Protein AF-A0A838EUY1-F1 (afdb_monomer)

Structure (mmCIF, N/CA/C/O backbone):
data_AF-A0A838EUY1-F1
#
_entry.id   AF-A0A838EUY1-F1
#
loop_
_atom_site.group_PDB
_atom_site.id
_atom_site.type_symbol
_atom_site.label_atom_id
_atom_site.label_alt_id
_atom_site.label_comp_id
_atom_site.label_asym_id
_atom_site.label_entity_id
_atom_site.label_seq_id
_atom_site.pdbx_PDB_ins_code
_atom_site.Cartn_x
_atom_site.Cartn_y
_atom_site.Cartn_z
_atom_site.occupancy
_atom_site.B_iso_or_equiv
_atom_site.auth_seq_id
_atom_site.auth_comp_id
_atom_site.auth_asym_id
_atom_site.auth_atom_id
_atom_site.pdbx_PDB_model_num
ATOM 1 N N . ALA A 1 1 ? 10.162 6.563 -7.436 1.00 61.12 1 ALA A N 1
ATOM 2 C CA . ALA A 1 1 ? 10.714 6.636 -8.812 1.00 61.12 1 ALA A CA 1
ATOM 3 C C . ALA A 1 1 ? 12.236 6.754 -8.846 1.00 61.12 1 ALA A C 1
ATOM 5 O O . ALA A 1 1 ? 12.869 6.059 -9.630 1.00 61.12 1 ALA A O 1
ATOM 6 N N . LEU A 1 2 ? 12.819 7.616 -8.009 1.00 78.44 2 LEU A N 1
ATOM 7 C CA . LEU A 1 2 ? 14.247 7.955 -8.031 1.00 78.44 2 LEU A CA 1
ATOM 8 C C . LEU A 1 2 ? 15.157 6.946 -7.320 1.00 78.44 2 LEU A C 1
ATOM 10 O O . LEU A 1 2 ? 16.365 7.125 -7.287 1.00 78.44 2 LEU A O 1
ATOM 14 N N . GLY A 1 3 ? 14.591 5.868 -6.782 1.00 74.75 3 GLY A N 1
ATOM 15 C CA . GLY A 1 3 ? 15.332 4.948 -5.928 1.00 74.75 3 GLY A CA 1
ATOM 16 C C . GLY A 1 3 ? 15.524 5.546 -4.543 1.00 74.75 3 GLY A C 1
ATOM 17 O O . GLY A 1 3 ? 14.824 6.482 -4.158 1.00 74.75 3 GLY A O 1
ATOM 18 N N . TRP A 1 4 ? 16.436 4.952 -3.801 1.00 78.62 4 TRP A N 1
ATOM 19 C CA . TRP A 1 4 ? 16.881 5.404 -2.497 1.00 78.62 4 TRP A CA 1
ATOM 20 C C . TRP A 1 4 ? 18.315 4.921 -2.336 1.00 78.62 4 TRP A C 1
ATOM 22 O O . TRP A 1 4 ? 18.684 3.872 -2.875 1.00 78.62 4 TRP A O 1
ATOM 32 N N . ASP A 1 5 ? 19.118 5.707 -1.632 1.00 70.19 5 ASP A N 1
ATOM 33 C CA . ASP A 1 5 ? 20.463 5.302 -1.272 1.00 70.19 5 ASP A CA 1
ATOM 34 C C . ASP A 1 5 ? 20.327 4.350 -0.096 1.00 70.19 5 ASP A C 1
ATOM 36 O O . ASP A 1 5 ? 19.801 4.696 0.965 1.00 70.19 5 ASP A O 1
ATOM 40 N N . ASP A 1 6 ? 20.741 3.117 -0.318 1.00 67.00 6 ASP A N 1
ATOM 41 C CA . ASP A 1 6 ? 20.937 2.195 0.768 1.00 67.00 6 ASP A CA 1
ATOM 42 C C . ASP A 1 6 ? 22.328 1.598 0.664 1.00 67.00 6 ASP A C 1
ATOM 44 O O . ASP A 1 6 ? 22.932 1.484 -0.403 1.00 67.00 6 ASP A O 1
ATOM 48 N N . GLN A 1 7 ? 22.823 1.129 1.800 1.00 59.16 7 GLN A N 1
ATOM 49 C CA . GLN A 1 7 ? 24.142 0.515 1.919 1.00 59.16 7 GLN A CA 1
ATOM 50 C C . GLN A 1 7 ? 24.311 -0.769 1.069 1.00 59.16 7 GLN A C 1
ATOM 52 O O . GLN A 1 7 ? 25.334 -1.442 1.176 1.00 59.16 7 GLN A O 1
ATOM 57 N N . LYS A 1 8 ? 23.335 -1.137 0.222 1.00 66.38 8 LYS A N 1
ATOM 58 C CA . LYS A 1 8 ? 23.320 -2.331 -0.631 1.00 66.38 8 LYS A CA 1
ATOM 59 C C . LYS A 1 8 ? 23.328 -2.015 -2.125 1.00 66.38 8 LYS A C 1
ATOM 61 O O . LYS A 1 8 ? 22.803 -2.782 -2.932 1.00 66.38 8 LYS A O 1
ATOM 66 N N . SER A 1 9 ? 24.061 -0.974 -2.512 1.00 72.31 9 SER A N 1
ATOM 67 C CA . SER A 1 9 ? 24.379 -0.643 -3.911 1.00 72.31 9 SER A CA 1
ATOM 68 C C . SER A 1 9 ? 23.238 -0.023 -4.721 1.00 72.31 9 SER A C 1
ATOM 70 O O . SER A 1 9 ? 23.381 0.088 -5.943 1.00 72.31 9 SER A O 1
ATOM 72 N N . ARG A 1 10 ? 22.121 0.382 -4.096 1.00 80.75 10 ARG A N 1
ATOM 73 C CA . ARG A 1 10 ? 21.116 1.197 -4.790 1.00 80.75 10 ARG A CA 1
ATOM 74 C C . ARG A 1 10 ? 21.581 2.634 -4.892 1.00 80.75 10 ARG A C 1
ATOM 76 O O . ARG A 1 10 ? 22.212 3.173 -3.993 1.00 80.75 10 ARG A O 1
ATOM 83 N N . LYS A 1 11 ? 21.288 3.230 -6.042 1.00 88.44 11 LYS A N 1
ATOM 84 C CA . LYS A 1 11 ? 21.598 4.621 -6.327 1.00 88.44 11 LYS A CA 1
ATOM 85 C C . LYS A 1 11 ? 20.317 5.442 -6.207 1.00 88.44 11 LYS A C 1
ATOM 87 O O . LYS A 1 11 ? 19.294 5.076 -6.787 1.00 88.44 11 LYS A O 1
ATOM 92 N N . THR A 1 12 ? 20.407 6.591 -5.544 1.00 88.62 12 THR A N 1
ATOM 93 C CA . THR A 1 12 ? 19.442 7.676 -5.750 1.00 88.62 12 THR A CA 1
ATOM 94 C C . THR A 1 12 ? 19.752 8.360 -7.078 1.00 88.62 12 THR A C 1
ATOM 96 O O . THR A 1 12 ? 20.862 8.846 -7.296 1.00 88.62 12 THR A O 1
ATOM 99 N N . TYR A 1 13 ? 18.783 8.360 -7.983 1.00 90.50 13 TYR A N 1
ATOM 100 C CA . TYR A 1 13 ? 18.855 9.021 -9.281 1.00 90.50 13 TYR A CA 1
ATOM 101 C C . TYR A 1 13 ? 18.357 10.459 -9.177 1.00 90.50 13 TYR A C 1
ATOM 103 O O . TYR A 1 13 ? 17.444 10.745 -8.402 1.00 90.50 13 TYR A O 1
ATOM 111 N N . SER A 1 14 ? 18.905 11.355 -9.998 1.00 90.81 14 SER A N 1
ATOM 112 C CA . SER A 1 14 ? 18.264 12.654 -10.227 1.00 90.81 14 SER A CA 1
ATOM 113 C C . SER A 1 14 ? 17.051 12.512 -11.159 1.00 90.81 14 SER A C 1
ATOM 115 O O . SER A 1 14 ? 16.895 11.502 -11.858 1.00 90.81 14 SER A O 1
ATOM 117 N N . ALA A 1 15 ? 16.186 13.529 -11.196 1.00 88.81 15 ALA A N 1
ATOM 118 C CA . ALA A 1 15 ? 15.066 13.566 -12.137 1.00 88.81 15 ALA A CA 1
ATOM 119 C C . ALA A 1 15 ? 15.553 13.530 -13.598 1.00 88.81 15 ALA A C 1
ATOM 121 O O . ALA A 1 15 ? 14.967 12.838 -14.430 1.00 88.81 15 ALA A O 1
ATOM 122 N N . GLU A 1 16 ? 16.665 14.203 -13.899 1.00 91.56 16 GLU A N 1
ATOM 123 C CA . GLU A 1 16 ? 17.298 14.225 -15.220 1.00 91.56 16 GLU A CA 1
ATOM 124 C C . GLU A 1 16 ? 17.856 12.851 -15.602 1.00 91.56 16 GLU A C 1
ATOM 126 O O . GLU A 1 16 ? 17.658 12.399 -16.729 1.00 91.56 16 GLU A O 1
ATOM 131 N N . GLU A 1 17 ? 18.516 12.156 -14.671 1.00 94.19 17 GLU A N 1
ATOM 132 C CA . GLU A 1 17 ? 19.030 10.805 -14.912 1.00 94.19 17 GLU A CA 1
ATOM 133 C C . GLU A 1 17 ? 17.894 9.808 -15.168 1.00 94.19 17 GLU A C 1
ATOM 135 O O . GLU A 1 17 ? 17.976 8.978 -16.077 1.00 94.19 17 GLU A O 1
ATOM 140 N N . ALA A 1 18 ? 16.808 9.907 -14.400 1.00 93.50 18 ALA A N 1
ATOM 141 C CA . ALA A 1 18 ? 15.623 9.083 -14.598 1.00 93.50 18 ALA A CA 1
ATOM 142 C C . ALA A 1 18 ? 14.920 9.391 -15.935 1.00 93.50 18 ALA A C 1
ATOM 144 O O . ALA A 1 18 ? 14.492 8.465 -16.628 1.00 93.50 18 ALA A O 1
ATOM 145 N N . ALA A 1 19 ? 14.862 10.661 -16.348 1.00 92.31 19 ALA A N 1
ATOM 146 C CA . ALA A 1 19 ? 14.340 11.058 -17.656 1.00 92.31 19 ALA A CA 1
ATOM 147 C C . ALA A 1 19 ? 15.237 10.572 -18.811 1.00 92.31 19 ALA A C 1
ATOM 149 O O . ALA A 1 19 ? 14.741 10.119 -19.844 1.00 92.31 19 ALA A O 1
ATOM 150 N N . GLN A 1 20 ? 16.564 10.611 -18.645 1.00 95.06 20 GLN A N 1
ATOM 151 C CA . GLN A 1 20 ? 17.507 10.058 -19.620 1.00 95.06 20 GLN A CA 1
ATOM 152 C C . GLN A 1 20 ? 17.320 8.544 -19.778 1.00 95.06 20 GLN A C 1
ATOM 154 O O . GLN A 1 20 ? 17.308 8.037 -20.903 1.00 95.06 20 GLN A O 1
ATOM 159 N N . PHE A 1 21 ? 17.142 7.830 -18.665 1.00 96.31 21 PHE A N 1
ATOM 160 C CA . PHE A 1 21 ? 16.812 6.410 -18.670 1.00 96.31 21 PHE A CA 1
ATOM 161 C C . PHE A 1 21 ? 15.506 6.140 -19.435 1.00 96.31 21 PHE A C 1
ATOM 163 O O . PHE A 1 21 ? 15.511 5.327 -20.361 1.00 96.31 21 PHE A O 1
ATOM 170 N N . ASP A 1 22 ? 14.423 6.858 -19.114 1.00 95.31 22 ASP A N 1
ATOM 171 C CA . ASP A 1 22 ? 13.108 6.707 -19.760 1.00 95.31 22 ASP A CA 1
ATOM 172 C C . ASP A 1 22 ? 13.173 6.951 -21.275 1.00 95.31 22 ASP A C 1
ATOM 174 O O . ASP A 1 22 ? 12.649 6.167 -22.071 1.00 95.31 22 ASP A O 1
ATOM 178 N N . ASN A 1 23 ? 13.901 7.987 -21.701 1.00 94.44 23 ASN A N 1
ATOM 179 C CA . ASN A 1 23 ? 14.104 8.291 -23.117 1.00 94.44 23 ASN A CA 1
ATOM 180 C C . ASN A 1 23 ? 14.791 7.150 -23.878 1.00 94.44 23 ASN A C 1
ATOM 182 O O . ASN A 1 23 ? 14.525 6.957 -25.065 1.00 94.44 23 ASN A O 1
ATOM 186 N N . CYS A 1 24 ? 15.635 6.367 -23.209 1.00 96.50 24 CYS A N 1
ATOM 187 C CA . CYS A 1 24 ? 16.348 5.253 -23.819 1.00 96.50 24 CYS A CA 1
ATOM 188 C C . CYS A 1 24 ? 15.608 3.908 -23.764 1.00 96.50 24 CYS A C 1
ATOM 190 O O . CYS A 1 24 ? 16.069 2.953 -24.391 1.00 96.50 24 CYS A O 1
ATOM 192 N N . ILE A 1 25 ? 14.449 3.814 -23.101 1.00 95.12 25 ILE A N 1
ATOM 193 C CA . ILE A 1 25 ? 13.661 2.571 -23.045 1.00 95.12 25 ILE A CA 1
ATOM 194 C C . ILE A 1 25 ? 13.213 2.112 -24.445 1.00 95.12 25 ILE A C 1
ATOM 196 O O . ILE A 1 25 ? 13.323 0.931 -24.785 1.00 95.12 25 ILE A O 1
ATOM 200 N N . SER A 1 26 ? 12.750 3.041 -25.285 1.00 92.19 26 SER A N 1
ATOM 201 C CA . SER A 1 26 ? 12.217 2.735 -26.623 1.00 92.19 26 SER A CA 1
ATOM 202 C C . SER A 1 26 ? 13.152 3.120 -27.777 1.00 92.19 26 SER A C 1
ATOM 204 O O . SER A 1 26 ? 12.756 3.018 -28.934 1.00 92.19 26 SER A O 1
ATOM 206 N N . VAL A 1 27 ? 14.366 3.605 -27.494 1.00 92.94 27 VAL A N 1
ATOM 207 C CA . VAL A 1 27 ? 15.294 4.146 -28.503 1.00 92.94 27 VAL A CA 1
ATOM 208 C C . VAL A 1 27 ? 16.473 3.197 -28.722 1.00 92.94 27 VAL A C 1
ATOM 210 O O . VAL A 1 27 ? 17.128 2.770 -27.776 1.00 92.94 27 VAL A O 1
ATOM 213 N N . THR A 1 28 ? 16.784 2.902 -29.986 1.00 93.12 28 THR A N 1
ATOM 214 C CA . THR A 1 28 ? 17.781 1.889 -30.389 1.00 93.12 28 THR A CA 1
ATOM 215 C C . THR A 1 28 ? 19.131 2.474 -30.810 1.00 93.12 28 THR A C 1
ATOM 217 O O . THR A 1 28 ? 19.962 1.784 -31.402 1.00 93.12 28 THR A O 1
ATOM 220 N N . THR A 1 29 ? 19.394 3.746 -30.503 1.00 96.06 29 THR A N 1
ATOM 221 C CA . THR A 1 29 ? 20.692 4.369 -30.796 1.00 96.06 29 THR A CA 1
ATOM 222 C C . THR A 1 29 ? 21.816 3.676 -30.024 1.00 96.06 29 THR A C 1
ATOM 224 O O . THR A 1 29 ? 21.615 3.168 -28.918 1.00 96.06 29 THR A O 1
ATOM 227 N N . ALA A 1 30 ? 23.037 3.694 -30.569 1.00 96.81 30 ALA A N 1
ATOM 228 C CA . ALA A 1 30 ? 24.203 3.108 -29.901 1.00 96.81 30 ALA A CA 1
ATOM 229 C C . ALA A 1 30 ? 24.421 3.682 -28.485 1.00 96.81 30 ALA A C 1
ATOM 231 O O . ALA A 1 30 ? 24.778 2.945 -27.566 1.00 96.81 30 ALA A O 1
ATOM 232 N N . ALA A 1 31 ? 24.143 4.977 -28.294 1.00 97.31 31 ALA A N 1
ATOM 233 C CA . ALA A 1 31 ? 24.206 5.636 -26.993 1.00 97.31 31 ALA A CA 1
ATOM 234 C C . ALA A 1 31 ? 23.191 5.050 -25.995 1.00 97.31 31 ALA A C 1
ATOM 236 O O . ALA A 1 31 ? 23.576 4.692 -24.883 1.00 97.31 31 ALA A O 1
ATOM 237 N N . CYS A 1 32 ? 21.927 4.877 -26.399 1.00 96.62 32 CYS A N 1
ATOM 238 C CA . CYS A 1 32 ? 20.905 4.286 -25.535 1.00 96.62 32 CYS A CA 1
ATOM 239 C C . CYS A 1 32 ? 21.167 2.809 -25.239 1.00 96.62 32 CYS A C 1
ATOM 241 O O . CYS A 1 32 ? 21.029 2.387 -24.092 1.00 96.62 32 CYS A O 1
ATOM 243 N N . LYS A 1 33 ? 21.645 2.033 -26.220 1.00 95.25 33 LYS A N 1
ATOM 244 C CA . LYS A 1 33 ? 22.068 0.643 -25.990 1.00 95.25 33 LYS A CA 1
ATOM 245 C C . LYS A 1 33 ? 23.180 0.565 -24.946 1.00 95.25 33 LYS A C 1
ATOM 247 O O . LYS A 1 33 ? 23.076 -0.212 -23.998 1.00 95.25 33 LYS A O 1
ATOM 252 N N . LYS A 1 34 ? 24.209 1.409 -25.076 1.00 96.69 34 LYS A N 1
ATOM 253 C CA . LYS A 1 34 ? 25.315 1.490 -24.113 1.00 96.69 34 LYS A CA 1
ATOM 254 C C . LYS A 1 34 ? 24.826 1.890 -22.718 1.00 96.69 34 LYS A C 1
ATOM 256 O O . LYS A 1 34 ? 25.266 1.296 -21.735 1.00 96.69 34 LYS A O 1
ATOM 261 N N . LEU A 1 35 ? 23.906 2.853 -22.627 1.00 95.94 35 LEU A N 1
ATOM 262 C CA . LEU A 1 35 ? 23.302 3.275 -21.361 1.00 95.94 35 LEU A CA 1
ATOM 263 C C . LEU A 1 35 ? 22.540 2.117 -20.693 1.00 95.94 35 LEU A C 1
ATOM 265 O O . LEU A 1 35 ? 22.814 1.787 -19.541 1.00 95.94 35 LEU A O 1
ATOM 269 N N . MET A 1 36 ? 21.642 1.450 -21.426 1.00 95.75 36 MET A N 1
ATOM 270 C CA . MET A 1 36 ? 20.852 0.323 -20.910 1.00 95.75 36 MET A CA 1
ATOM 271 C C . MET A 1 36 ? 21.733 -0.860 -20.485 1.00 95.75 36 MET A C 1
ATOM 273 O O . MET A 1 36 ? 21.508 -1.451 -19.432 1.00 95.75 36 MET A O 1
ATOM 277 N N . GLN A 1 37 ? 22.782 -1.176 -21.250 1.00 94.31 37 GLN A N 1
ATOM 278 C CA . GLN A 1 37 ? 23.778 -2.183 -20.864 1.00 94.31 37 GLN A CA 1
ATOM 279 C C . GLN A 1 37 ? 24.526 -1.793 -19.583 1.00 94.31 37 GLN A C 1
ATOM 281 O O . GLN A 1 37 ? 24.781 -2.645 -18.734 1.00 94.31 37 GLN A O 1
ATOM 286 N N . GLY A 1 38 ? 24.847 -0.507 -19.416 1.00 94.94 38 GLY A N 1
ATOM 287 C CA . GLY A 1 38 ? 25.430 0.023 -18.185 1.00 94.94 38 GLY A CA 1
ATOM 288 C C . GLY A 1 38 ? 24.533 -0.212 -16.971 1.00 94.94 38 GLY A C 1
ATOM 289 O O . GLY A 1 38 ? 25.016 -0.674 -15.940 1.00 94.94 38 GLY A O 1
ATOM 290 N N . HIS A 1 39 ? 23.228 0.022 -17.119 1.00 94.69 39 HIS A N 1
ATOM 291 C CA . HIS A 1 39 ? 22.239 -0.234 -16.073 1.00 94.69 39 HIS A CA 1
ATOM 292 C C . HIS A 1 39 ? 22.000 -1.718 -15.787 1.00 94.69 39 HIS A C 1
ATOM 294 O O . HIS A 1 39 ? 21.554 -2.040 -14.696 1.00 94.69 39 HIS A O 1
ATOM 300 N N . LEU A 1 40 ? 22.313 -2.627 -16.714 1.00 94.12 40 LEU A N 1
ATOM 301 C CA . LEU A 1 40 ? 22.221 -4.074 -16.487 1.00 94.12 40 LEU A CA 1
ATOM 302 C C . LEU A 1 40 ? 23.412 -4.658 -15.717 1.00 94.12 40 LEU A C 1
ATOM 304 O O . LEU A 1 40 ? 23.360 -5.824 -15.320 1.00 94.12 40 LEU A O 1
ATOM 308 N N . LYS A 1 41 ? 24.472 -3.877 -15.464 1.00 92.69 41 LYS A N 1
ATOM 309 C CA . LYS A 1 41 ? 25.571 -4.312 -14.59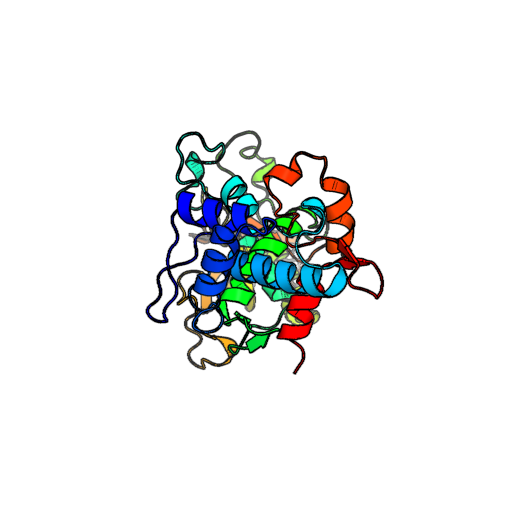0 1.00 92.69 41 LYS A CA 1
ATOM 310 C C . LYS A 1 41 ? 25.023 -4.734 -13.226 1.00 92.69 41 LYS A C 1
ATOM 312 O O . LYS A 1 41 ? 24.092 -4.122 -12.706 1.00 92.69 41 LYS A O 1
ATOM 317 N N . ASN A 1 42 ? 25.594 -5.797 -12.659 1.00 91.31 42 ASN A N 1
ATOM 318 C CA . ASN A 1 42 ? 25.124 -6.410 -11.411 1.00 91.31 42 ASN A CA 1
ATOM 319 C C . ASN A 1 42 ? 23.612 -6.712 -11.432 1.00 91.31 42 ASN A C 1
ATOM 321 O O . ASN A 1 42 ? 22.914 -6.490 -10.445 1.00 91.31 42 ASN A O 1
ATOM 325 N N . ASN A 1 43 ? 23.098 -7.175 -12.579 1.00 95.25 43 ASN A N 1
ATOM 326 C CA . ASN A 1 43 ? 21.681 -7.475 -12.807 1.00 95.25 43 ASN A CA 1
ATOM 327 C C . ASN A 1 43 ? 20.748 -6.293 -12.485 1.00 95.25 43 ASN A C 1
ATOM 329 O O . ASN A 1 43 ? 19.631 -6.486 -12.011 1.00 95.25 43 ASN A O 1
ATOM 333 N N . GLY A 1 44 ? 21.210 -5.058 -12.687 1.00 94.50 44 GLY A N 1
ATOM 334 C CA . GLY A 1 44 ? 20.424 -3.861 -12.405 1.00 94.50 44 GLY A CA 1
ATOM 335 C C . GLY A 1 44 ? 20.146 -3.605 -10.933 1.00 94.50 44 GLY A C 1
ATOM 336 O O . GLY A 1 44 ? 19.214 -2.870 -10.632 1.00 94.50 44 GLY A O 1
ATOM 337 N N . ALA A 1 45 ? 20.951 -4.151 -10.014 1.00 92.75 45 ALA A N 1
ATOM 338 C CA . ALA A 1 45 ? 20.787 -3.941 -8.574 1.00 92.75 45 ALA A CA 1
ATOM 339 C C . ALA A 1 45 ? 20.662 -2.455 -8.185 1.00 92.75 45 ALA A C 1
ATOM 341 O O . ALA A 1 45 ? 19.847 -2.130 -7.324 1.00 92.75 45 ALA A O 1
ATOM 342 N N . ALA A 1 46 ? 21.403 -1.575 -8.870 1.00 92.69 46 ALA A N 1
ATOM 343 C CA . ALA A 1 46 ? 21.436 -0.140 -8.595 1.00 92.69 46 ALA A CA 1
ATOM 344 C C . ALA A 1 46 ? 20.166 0.627 -8.998 1.00 92.69 46 ALA A C 1
ATOM 346 O O . ALA A 1 46 ? 19.959 1.736 -8.515 1.00 92.69 46 ALA A O 1
ATOM 347 N N . LEU A 1 47 ? 19.345 0.060 -9.888 1.00 94.69 47 LEU A N 1
ATOM 348 C CA . LEU A 1 47 ? 18.146 0.705 -10.417 1.00 94.69 47 LEU A CA 1
ATOM 349 C C . LEU A 1 47 ? 17.051 0.834 -9.354 1.00 94.69 47 LEU A C 1
ATOM 351 O O . LEU A 1 47 ? 16.888 -0.041 -8.501 1.00 94.69 47 LEU A O 1
ATOM 355 N N . SER A 1 48 ? 16.235 1.883 -9.478 1.00 94.25 48 SER A N 1
ATOM 356 C CA . SER A 1 48 ? 15.006 2.014 -8.695 1.00 94.25 48 SER A CA 1
ATOM 357 C C . SER A 1 48 ? 13.975 0.936 -9.068 1.00 94.25 48 SER A C 1
ATOM 359 O O . SER A 1 48 ? 14.051 0.364 -10.163 1.00 94.25 48 SER A O 1
ATOM 361 N N . PRO A 1 49 ? 12.943 0.698 -8.236 1.00 95.31 49 PRO A N 1
ATOM 362 C CA . PRO A 1 49 ? 11.922 -0.307 -8.538 1.00 95.31 49 PRO A CA 1
ATOM 363 C C . PRO A 1 49 ? 11.195 -0.051 -9.859 1.00 95.31 49 PRO A C 1
ATOM 365 O O . PRO A 1 49 ? 10.955 -0.976 -10.633 1.00 95.31 49 PRO A O 1
ATOM 368 N N . MET A 1 50 ? 10.879 1.216 -10.146 1.00 96.31 50 MET A N 1
ATOM 369 C CA . MET A 1 50 ? 10.194 1.597 -11.385 1.00 96.31 50 MET A CA 1
ATOM 370 C C . MET A 1 50 ? 11.110 1.446 -12.604 1.00 96.31 50 MET A C 1
ATOM 372 O O . MET A 1 50 ? 10.661 0.980 -13.646 1.00 96.31 50 MET A O 1
ATOM 376 N N . MET A 1 51 ? 12.406 1.750 -12.469 1.00 97.06 51 MET A N 1
ATOM 377 C CA . MET A 1 51 ? 13.362 1.571 -13.566 1.00 97.06 51 MET A CA 1
ATOM 378 C C . MET A 1 51 ? 13.604 0.086 -13.856 1.00 97.06 51 MET A C 1
ATOM 380 O O . MET A 1 51 ? 13.662 -0.315 -15.017 1.00 97.06 51 MET A O 1
ATOM 384 N N . LYS A 1 52 ? 13.693 -0.757 -12.815 1.00 97.62 52 LYS A N 1
ATOM 385 C CA . LYS A 1 52 ? 13.745 -2.222 -12.971 1.00 97.62 52 LYS A CA 1
ATOM 386 C C . LYS A 1 52 ? 12.507 -2.742 -13.685 1.00 97.62 52 LYS A C 1
ATOM 388 O O . LYS A 1 52 ? 12.634 -3.563 -14.590 1.00 97.62 52 LYS A O 1
ATOM 393 N N . PHE A 1 53 ? 11.331 -2.240 -13.311 1.00 97.94 53 PHE A N 1
ATOM 394 C CA . PHE A 1 53 ? 10.078 -2.576 -13.974 1.00 97.94 53 PHE A CA 1
ATOM 395 C C . PHE A 1 53 ? 10.099 -2.193 -15.459 1.00 97.94 53 PHE A C 1
ATOM 397 O O . PHE A 1 53 ? 9.882 -3.055 -16.306 1.00 97.94 53 PHE A O 1
ATOM 404 N N . ASP A 1 54 ? 10.436 -0.946 -15.797 1.00 97.69 54 ASP A N 1
ATOM 405 C CA . ASP A 1 54 ? 10.491 -0.476 -17.189 1.00 97.69 54 ASP A CA 1
ATOM 406 C C . ASP A 1 54 ? 11.500 -1.269 -18.031 1.00 97.69 54 ASP A C 1
ATOM 408 O O . ASP A 1 54 ? 11.201 -1.669 -19.159 1.00 97.69 54 ASP A O 1
ATOM 412 N N . LEU A 1 55 ? 12.674 -1.568 -17.466 1.00 97.12 55 LEU A N 1
ATOM 413 C CA . LEU A 1 55 ? 13.697 -2.381 -18.121 1.00 97.12 55 LEU A CA 1
ATOM 414 C C . LEU A 1 55 ? 13.248 -3.834 -18.312 1.00 97.12 55 LEU A C 1
ATOM 416 O O . LEU A 1 55 ? 13.528 -4.437 -19.350 1.00 97.12 55 LEU A O 1
ATOM 420 N N . TRP A 1 56 ? 12.540 -4.401 -17.336 1.00 97.56 56 TRP A N 1
ATOM 421 C CA . TRP A 1 56 ? 11.960 -5.731 -17.465 1.00 97.56 56 TRP A CA 1
ATOM 422 C C . TRP A 1 56 ? 10.895 -5.761 -18.568 1.00 97.56 56 TRP A C 1
ATOM 424 O O . TRP A 1 56 ? 10.968 -6.620 -19.447 1.00 97.56 56 TRP A O 1
ATOM 434 N N . VAL A 1 57 ? 9.982 -4.780 -18.609 1.00 97.00 57 VAL A N 1
ATOM 435 C CA . VAL A 1 57 ? 8.985 -4.649 -19.687 1.00 97.00 57 VAL A CA 1
ATOM 436 C C . VAL A 1 57 ? 9.663 -4.498 -21.046 1.00 97.00 57 VAL A C 1
ATOM 438 O O . VAL A 1 57 ? 9.249 -5.153 -22.002 1.00 97.00 57 VAL A O 1
ATOM 441 N N . LYS A 1 58 ? 10.736 -3.701 -21.142 1.00 95.69 58 LYS A N 1
ATOM 442 C CA . LYS A 1 58 ? 11.537 -3.583 -22.366 1.00 95.69 58 LYS A CA 1
ATOM 443 C C . LYS A 1 58 ? 12.024 -4.941 -22.860 1.00 95.69 58 LYS A C 1
ATOM 445 O O . LYS A 1 58 ? 11.823 -5.249 -24.030 1.00 95.69 58 LYS A O 1
ATOM 450 N N . LYS A 1 59 ? 12.602 -5.767 -21.981 1.00 95.31 59 LYS A N 1
ATOM 451 C CA . LYS A 1 59 ? 13.056 -7.117 -22.354 1.00 95.31 59 LYS A CA 1
ATOM 452 C C . LYS A 1 59 ? 11.910 -7.987 -22.869 1.00 95.31 59 LYS A C 1
ATOM 454 O O . LYS A 1 59 ? 12.099 -8.688 -23.857 1.00 95.31 59 LYS A O 1
ATOM 459 N N . GLN A 1 60 ? 10.733 -7.923 -22.240 1.00 95.62 60 GLN A N 1
ATOM 460 C CA . GLN A 1 60 ? 9.569 -8.687 -22.702 1.00 95.62 60 GLN A CA 1
ATOM 461 C C . GLN A 1 60 ? 9.098 -8.231 -24.092 1.00 95.62 60 GLN A C 1
ATOM 463 O O . GLN A 1 60 ? 8.835 -9.062 -24.958 1.00 95.62 60 GLN A O 1
ATOM 468 N N . VAL A 1 61 ? 9.007 -6.917 -24.319 1.00 94.62 61 VAL A N 1
ATOM 469 C CA . VAL A 1 61 ? 8.577 -6.343 -25.605 1.00 94.62 61 VAL A CA 1
ATOM 470 C C . VAL A 1 61 ? 9.582 -6.660 -26.710 1.00 94.62 61 VAL A C 1
ATOM 472 O O . VAL A 1 61 ? 9.179 -7.146 -27.763 1.00 94.62 61 VAL A O 1
ATOM 475 N N . ASP A 1 62 ? 10.876 -6.449 -26.461 1.00 93.94 62 ASP A N 1
ATOM 476 C CA . ASP A 1 62 ? 11.933 -6.709 -27.443 1.00 93.94 62 ASP A CA 1
ATOM 477 C C . ASP A 1 62 ? 11.999 -8.204 -27.813 1.00 93.94 62 ASP A C 1
ATOM 479 O O . ASP A 1 62 ? 12.236 -8.538 -28.973 1.00 93.94 62 ASP A O 1
ATOM 483 N N . ALA A 1 63 ? 11.727 -9.105 -26.859 1.00 93.69 63 ALA A N 1
ATOM 484 C CA . ALA A 1 63 ? 11.642 -10.543 -27.115 1.00 93.69 63 ALA A CA 1
ATOM 485 C C . ALA A 1 63 ? 10.407 -10.944 -27.944 1.00 93.69 63 ALA A C 1
ATOM 487 O O . ALA A 1 63 ? 10.481 -11.896 -28.717 1.00 93.69 63 ALA A O 1
ATOM 488 N N . ALA A 1 64 ? 9.281 -10.236 -27.798 1.00 93.56 64 ALA A N 1
ATOM 489 C CA . ALA A 1 64 ? 8.025 -10.566 -28.474 1.00 93.56 64 ALA A CA 1
ATOM 490 C C . ALA A 1 64 ? 7.861 -9.907 -29.859 1.00 93.56 64 ALA A C 1
ATOM 492 O O . ALA A 1 64 ? 7.231 -10.496 -30.735 1.00 93.56 64 ALA A O 1
ATOM 493 N N . TYR A 1 65 ? 8.402 -8.699 -30.063 1.00 91.44 65 TYR A N 1
ATOM 494 C CA . TYR A 1 65 ? 8.107 -7.850 -31.233 1.00 91.44 65 TYR A CA 1
ATOM 495 C C . TYR A 1 65 ? 9.340 -7.287 -31.953 1.00 91.44 65 TYR A C 1
ATOM 497 O O . TYR A 1 65 ? 9.195 -6.484 -32.873 1.00 91.44 65 TYR A O 1
ATOM 505 N N . ALA A 1 66 ? 10.538 -7.733 -31.566 1.00 89.25 66 ALA A N 1
ATOM 506 C CA . ALA A 1 66 ? 11.829 -7.171 -31.954 1.00 89.25 66 ALA A CA 1
ATOM 507 C C . ALA A 1 66 ? 12.126 -5.781 -31.359 1.00 89.25 66 ALA A C 1
ATOM 509 O O . ALA A 1 66 ? 11.250 -5.012 -30.948 1.00 89.25 66 ALA A O 1
ATOM 510 N N . GLU A 1 67 ? 13.422 -5.477 -31.292 1.00 88.75 67 GLU A N 1
ATOM 511 C CA . GLU A 1 67 ? 13.942 -4.228 -30.743 1.00 88.75 67 GLU A CA 1
ATOM 512 C C . GLU A 1 67 ? 13.483 -3.018 -31.575 1.00 88.75 67 GLU A C 1
ATOM 514 O O . GLU A 1 67 ? 13.553 -3.037 -32.803 1.00 88.75 67 GLU A O 1
ATOM 519 N N . GLY A 1 68 ? 13.058 -1.938 -30.912 1.00 84.00 68 GLY A N 1
ATOM 520 C CA . GLY A 1 68 ? 12.582 -0.730 -31.598 1.00 84.00 68 GLY A CA 1
ATOM 521 C C . GLY A 1 68 ? 11.113 -0.797 -32.016 1.00 84.00 68 GLY A C 1
ATOM 522 O O . GLY A 1 68 ? 10.692 -0.083 -32.924 1.00 84.00 68 GLY A O 1
ATOM 523 N N . SER A 1 69 ? 10.335 -1.640 -31.336 1.00 90.81 69 SER A N 1
ATOM 524 C CA . SER A 1 69 ? 8.878 -1.681 -31.440 1.00 90.81 69 SER A CA 1
ATOM 525 C C . SER A 1 69 ? 8.228 -0.321 -31.145 1.00 90.81 69 SER A C 1
ATOM 527 O O . SER A 1 69 ? 8.866 0.615 -30.658 1.00 90.81 69 SER A O 1
ATOM 529 N N . ALA A 1 70 ? 6.926 -0.189 -31.421 1.00 89.38 70 ALA A N 1
ATOM 530 C CA . ALA A 1 70 ? 6.204 1.057 -31.174 1.00 89.38 70 ALA A CA 1
ATOM 531 C C . ALA A 1 70 ? 6.388 1.536 -29.721 1.00 89.38 70 ALA A C 1
ATOM 533 O O . ALA A 1 70 ? 6.228 0.761 -28.777 1.00 89.38 70 ALA A O 1
ATOM 534 N N . VAL A 1 71 ? 6.668 2.832 -29.528 1.00 88.62 71 VAL A N 1
ATOM 535 C CA . VAL A 1 71 ? 6.901 3.440 -28.198 1.00 88.62 71 VAL A CA 1
ATOM 536 C C . VAL A 1 71 ? 5.771 3.114 -27.216 1.00 88.62 71 VAL A C 1
ATOM 538 O O . VAL A 1 71 ? 6.011 2.873 -26.035 1.00 88.62 71 VAL A O 1
ATOM 541 N N . SER A 1 72 ? 4.540 3.037 -27.723 1.00 91.81 72 SER A N 1
ATOM 542 C CA . SER A 1 72 ? 3.338 2.684 -26.972 1.00 91.81 72 SER A CA 1
ATOM 543 C C . SER A 1 72 ? 3.314 1.249 -26.445 1.00 91.81 72 SER A C 1
ATOM 545 O O . SER A 1 72 ? 2.392 0.932 -25.700 1.00 91.81 72 SER A O 1
ATOM 547 N N . MET A 1 73 ? 4.284 0.387 -26.763 1.00 91.75 73 MET A N 1
ATOM 548 C CA . MET A 1 73 ? 4.415 -0.967 -26.207 1.00 91.75 73 MET A CA 1
ATOM 549 C C . MET A 1 73 ? 5.247 -0.993 -24.923 1.00 91.75 73 MET A C 1
ATOM 551 O O . MET A 1 73 ? 4.894 -1.713 -23.991 1.00 91.75 73 MET A O 1
ATOM 555 N N . TYR A 1 74 ? 6.241 -0.119 -24.785 1.00 94.88 74 TYR A N 1
ATOM 556 C CA . TYR A 1 74 ? 7.101 -0.052 -23.601 1.00 94.88 74 TYR A CA 1
ATOM 557 C C . TYR A 1 74 ? 6.420 0.609 -22.394 1.00 94.88 74 TYR A C 1
ATOM 559 O O . TYR A 1 74 ? 5.533 1.451 -22.554 1.00 94.88 74 TYR A O 1
ATOM 567 N N . SER A 1 75 ? 6.815 0.222 -21.182 1.00 95.94 75 SER A N 1
ATOM 568 C CA . SER A 1 75 ? 6.404 0.913 -19.956 1.00 95.94 75 SER A CA 1
ATOM 569 C C . SER A 1 75 ? 7.232 2.184 -19.756 1.00 95.94 75 SER A C 1
ATOM 571 O O . SER A 1 75 ? 8.398 2.235 -20.143 1.00 95.94 75 SER A O 1
ATOM 573 N N . ARG A 1 76 ? 6.602 3.202 -19.165 1.00 95.81 76 ARG A N 1
ATOM 574 C CA . ARG A 1 76 ? 7.232 4.453 -18.710 1.00 95.81 76 ARG A CA 1
ATOM 575 C C . ARG A 1 76 ? 6.862 4.758 -17.258 1.00 95.81 76 ARG A C 1
ATOM 577 O O . ARG A 1 76 ? 6.484 5.879 -16.910 1.00 95.81 76 ARG A O 1
ATOM 584 N N . ALA A 1 77 ? 6.846 3.718 -16.425 1.00 95.88 77 ALA A N 1
ATOM 585 C CA . ALA A 1 77 ? 6.409 3.782 -15.037 1.00 95.88 77 ALA A CA 1
ATOM 586 C C . ALA A 1 77 ? 7.290 4.726 -14.223 1.00 95.88 77 ALA A C 1
ATOM 588 O O . ALA A 1 77 ? 6.762 5.462 -13.398 1.00 95.88 77 ALA A O 1
ATOM 589 N N . THR A 1 78 ? 8.595 4.775 -14.498 1.00 94.88 78 THR A N 1
ATOM 590 C CA . THR A 1 78 ? 9.533 5.700 -13.849 1.00 94.88 78 THR A CA 1
ATOM 591 C 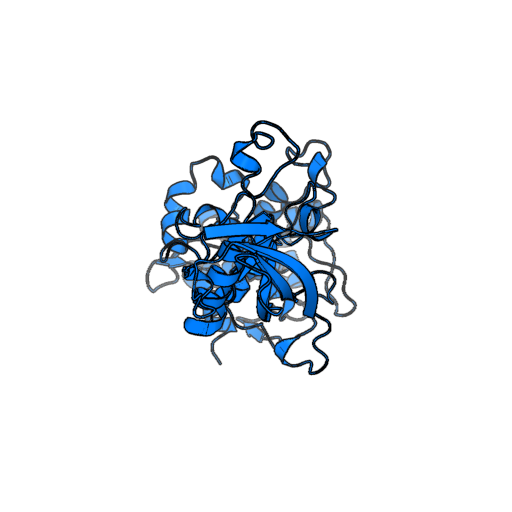C . THR A 1 78 ? 9.141 7.149 -14.098 1.00 94.88 78 THR A C 1
ATOM 593 O O . THR A 1 78 ? 8.938 7.902 -13.148 1.00 94.88 78 THR A O 1
ATOM 596 N N . GLN A 1 79 ? 8.978 7.533 -15.366 1.00 92.88 79 GLN A N 1
ATOM 597 C CA . GLN A 1 79 ? 8.637 8.905 -15.731 1.00 92.88 79 GLN A CA 1
ATOM 598 C C . GLN A 1 79 ? 7.247 9.306 -15.236 1.00 92.88 79 GLN A C 1
ATOM 600 O O . GLN A 1 79 ? 7.040 10.455 -14.848 1.00 92.88 79 GLN A O 1
ATOM 605 N N . ASN A 1 80 ? 6.289 8.379 -15.262 1.00 92.38 80 ASN A N 1
ATOM 606 C CA . ASN A 1 80 ? 4.948 8.646 -14.760 1.00 92.38 80 ASN A CA 1
ATOM 607 C C . ASN A 1 80 ? 4.950 8.821 -13.235 1.00 92.38 80 ASN A C 1
ATOM 609 O O . ASN A 1 80 ? 4.367 9.765 -12.719 1.00 92.38 80 ASN A O 1
ATOM 613 N N . GLU A 1 81 ? 5.695 7.982 -12.517 1.00 90.88 81 GLU A N 1
ATOM 614 C CA . GLU A 1 81 ? 5.833 8.097 -11.068 1.00 90.88 81 GLU A CA 1
ATOM 615 C C . GLU A 1 81 ? 6.463 9.432 -10.649 1.00 90.88 81 GLU A C 1
ATOM 617 O O . GLU A 1 81 ? 6.037 10.023 -9.662 1.00 90.88 81 GLU A O 1
ATOM 622 N N . LEU A 1 82 ? 7.430 9.941 -11.422 1.00 88.12 82 LEU A N 1
ATOM 623 C CA . LEU A 1 82 ? 7.980 11.283 -11.210 1.00 88.12 82 LEU A CA 1
ATOM 624 C C . LEU A 1 82 ? 6.935 12.373 -11.405 1.00 88.12 82 LEU A C 1
ATOM 626 O O . LEU A 1 82 ? 6.824 13.262 -10.575 1.00 88.12 82 LEU A O 1
ATOM 630 N N . LYS A 1 83 ? 6.150 12.301 -12.481 1.00 86.38 83 LYS A N 1
ATOM 631 C CA . LYS A 1 83 ? 5.130 13.316 -12.772 1.00 86.38 83 LYS A CA 1
ATOM 632 C C . LYS A 1 83 ? 4.043 13.395 -11.706 1.00 86.38 83 LYS A C 1
ATOM 634 O O . LYS A 1 83 ? 3.482 14.465 -11.522 1.00 86.38 83 LYS A O 1
ATOM 639 N N . ILE A 1 84 ? 3.722 12.270 -11.072 1.00 83.50 84 ILE A N 1
ATOM 640 C CA . ILE A 1 84 ? 2.642 12.207 -10.088 1.00 83.50 84 ILE A CA 1
ATOM 641 C C . ILE A 1 84 ? 3.144 12.559 -8.679 1.00 83.50 84 ILE A C 1
ATOM 643 O O . ILE A 1 84 ? 2.458 13.266 -7.948 1.00 83.50 84 ILE A O 1
ATOM 647 N N . HIS A 1 85 ? 4.311 12.038 -8.280 1.00 76.75 85 HIS A N 1
ATOM 648 C CA . HIS A 1 85 ? 4.730 12.022 -6.872 1.00 76.75 85 HIS A CA 1
ATOM 649 C C . HIS A 1 85 ? 6.139 12.582 -6.625 1.00 76.75 85 HIS A C 1
ATOM 651 O O . HIS A 1 85 ? 6.666 12.439 -5.522 1.00 76.75 85 HIS A O 1
ATOM 657 N N . TYR A 1 86 ? 6.775 13.232 -7.605 1.00 75.25 86 TYR A N 1
ATOM 658 C CA . TYR A 1 86 ? 7.950 14.063 -7.330 1.00 75.25 86 TYR A CA 1
ATOM 659 C C . TYR A 1 86 ? 7.503 15.474 -6.934 1.00 75.25 86 TYR A C 1
ATOM 661 O O . TYR A 1 86 ? 7.382 16.370 -7.763 1.00 75.25 86 TYR A O 1
ATOM 669 N N . ILE A 1 87 ? 7.235 15.643 -5.640 1.00 74.44 87 ILE A N 1
ATOM 670 C CA . ILE A 1 87 ? 6.569 16.825 -5.067 1.00 74.44 87 ILE A CA 1
ATOM 671 C C . ILE A 1 87 ? 7.598 17.845 -4.527 1.00 74.44 87 ILE A C 1
ATOM 673 O O . ILE A 1 87 ? 7.257 18.799 -3.844 1.00 74.44 87 ILE A O 1
ATOM 677 N N . ALA A 1 88 ? 8.884 17.675 -4.853 1.00 69.19 88 ALA A N 1
ATOM 678 C CA . ALA A 1 88 ? 9.948 18.599 -4.445 1.00 69.19 88 ALA A CA 1
ATOM 679 C C . ALA A 1 88 ? 9.948 19.928 -5.232 1.00 69.19 88 ALA A C 1
ATOM 681 O O . ALA A 1 88 ? 10.693 20.845 -4.896 1.00 69.19 88 ALA A O 1
ATOM 682 N N . ASP A 1 89 ? 9.142 20.026 -6.290 1.00 74.38 89 ASP A N 1
ATOM 683 C CA . ASP A 1 89 ? 8.968 21.233 -7.098 1.00 74.38 89 ASP A CA 1
ATOM 684 C C . ASP A 1 89 ? 7.848 22.104 -6.510 1.00 74.38 89 ASP A C 1
ATOM 686 O O . ASP A 1 89 ? 6.719 21.637 -6.352 1.00 74.38 89 ASP A O 1
ATOM 690 N N . SER A 1 90 ? 8.138 23.378 -6.225 1.00 82.88 90 SER A N 1
ATOM 691 C CA . SER A 1 90 ? 7.163 24.336 -5.683 1.00 82.88 90 SER A CA 1
ATOM 692 C C . SER A 1 90 ? 6.001 24.652 -6.623 1.00 82.88 90 SER A C 1
ATOM 694 O O . SER A 1 90 ? 4.979 25.168 -6.180 1.00 82.88 90 SER A O 1
ATOM 696 N N . SER A 1 91 ? 6.125 24.319 -7.909 1.00 82.81 91 SER A N 1
ATOM 697 C CA . SER A 1 91 ? 5.038 24.405 -8.887 1.00 82.81 91 SER A CA 1
ATOM 698 C C . SER A 1 91 ? 4.136 23.164 -8.917 1.00 82.81 91 SER A C 1
ATOM 700 O O . SER A 1 91 ? 3.113 23.158 -9.607 1.00 82.81 91 SER A O 1
ATOM 702 N N . HIS A 1 92 ? 4.481 22.105 -8.175 1.00 82.19 92 HIS A N 1
ATOM 703 C CA . HIS A 1 92 ? 3.663 20.904 -8.091 1.00 82.19 92 HIS A CA 1
ATOM 704 C C . HIS A 1 92 ? 2.358 21.199 -7.339 1.00 82.19 92 HIS A C 1
ATOM 706 O O . HIS A 1 92 ? 2.370 21.754 -6.244 1.00 82.19 92 HIS A O 1
ATOM 712 N N . ARG A 1 93 ? 1.216 20.751 -7.875 1.00 80.69 93 ARG A N 1
ATOM 713 C CA . ARG A 1 93 ? -0.124 20.988 -7.287 1.00 80.69 93 ARG A CA 1
ATOM 714 C C . ARG A 1 93 ? -0.302 20.493 -5.845 1.00 80.69 93 ARG A C 1
ATOM 716 O O . ARG A 1 93 ? -1.208 20.939 -5.162 1.00 80.69 93 ARG A O 1
ATOM 723 N N . HIS A 1 94 ? 0.561 19.574 -5.417 1.00 80.69 94 HIS A N 1
ATOM 724 C CA . HIS A 1 94 ? 0.575 18.985 -4.072 1.00 80.69 94 HIS A CA 1
ATOM 725 C C . HIS A 1 94 ? 1.772 19.447 -3.227 1.00 80.69 94 HIS A C 1
ATOM 727 O O . HIS A 1 94 ? 2.084 18.802 -2.235 1.00 80.69 94 HIS A O 1
ATOM 733 N N . TYR A 1 95 ? 2.486 20.508 -3.622 1.00 84.19 95 TYR A N 1
ATOM 734 C CA . TYR A 1 95 ? 3.712 20.956 -2.944 1.00 84.19 95 TYR A CA 1
ATOM 735 C C . TYR A 1 95 ? 3.525 21.198 -1.439 1.00 84.19 95 TYR A C 1
ATOM 737 O O . TYR A 1 95 ? 4.391 20.833 -0.643 1.00 84.19 95 TYR A O 1
ATOM 745 N N . GLU A 1 96 ? 2.373 21.735 -1.035 1.00 83.62 96 GLU A N 1
ATOM 746 C CA . GLU A 1 96 ? 2.034 21.968 0.377 1.00 83.62 96 GLU A CA 1
ATOM 747 C C . GLU A 1 96 ? 1.975 20.665 1.192 1.00 83.62 96 GLU A C 1
ATOM 749 O O . GLU A 1 96 ? 2.296 20.662 2.375 1.00 83.62 96 GLU A O 1
ATOM 754 N N . ALA A 1 97 ? 1.683 19.534 0.544 1.00 81.12 97 ALA A N 1
ATOM 755 C CA . ALA A 1 97 ? 1.685 18.208 1.156 1.00 81.12 97 ALA A CA 1
ATOM 756 C C . ALA A 1 97 ? 3.054 17.502 1.090 1.00 81.12 97 ALA A C 1
ATOM 758 O O . ALA A 1 97 ? 3.170 16.358 1.524 1.00 81.12 97 ALA A O 1
ATOM 759 N N . SER A 1 98 ? 4.106 18.136 0.553 1.00 81.62 98 SER A N 1
ATOM 760 C CA . SER A 1 98 ? 5.421 17.501 0.322 1.00 81.62 98 SER A CA 1
ATOM 761 C C . SER A 1 98 ? 6.046 16.857 1.566 1.00 81.62 98 SER A C 1
ATOM 763 O O . SER A 1 98 ? 6.799 15.895 1.428 1.00 81.62 98 SER A O 1
ATOM 765 N N . GLY A 1 99 ? 5.721 17.352 2.766 1.00 80.00 99 GLY A N 1
ATOM 766 C CA . GLY A 1 99 ? 6.229 16.822 4.035 1.00 80.00 99 GLY A CA 1
ATOM 767 C C . GLY A 1 99 ? 5.678 15.446 4.427 1.00 80.00 99 GLY A C 1
ATOM 768 O O . GLY A 1 99 ? 6.325 14.745 5.199 1.00 80.00 99 GLY A O 1
ATOM 769 N N . PHE A 1 100 ? 4.520 15.046 3.893 1.00 80.44 100 PHE A N 1
ATOM 770 C CA . PHE A 1 100 ? 3.851 13.778 4.224 1.00 80.44 100 PHE A CA 1
ATOM 771 C C . PHE A 1 100 ? 3.345 13.008 2.995 1.00 80.44 100 PHE A C 1
ATOM 773 O O . PHE A 1 100 ? 2.874 11.877 3.108 1.00 80.44 100 PHE A O 1
ATOM 780 N N . ALA A 1 101 ? 3.440 13.591 1.798 1.00 82.69 101 ALA A N 1
ATOM 781 C CA . ALA A 1 101 ? 2.988 12.950 0.579 1.00 82.69 101 ALA A CA 1
ATOM 782 C C . ALA A 1 101 ? 3.816 11.695 0.281 1.00 82.69 101 ALA A C 1
ATOM 784 O O . ALA A 1 101 ? 5.027 11.731 0.058 1.00 82.69 101 ALA A O 1
ATOM 785 N N . GLY A 1 102 ? 3.125 10.562 0.238 1.00 86.81 102 GLY A N 1
ATOM 786 C CA . GLY A 1 102 ? 3.745 9.260 0.079 1.00 86.81 102 GLY A CA 1
ATOM 787 C C . GLY A 1 102 ? 2.779 8.236 -0.491 1.00 86.81 102 GLY A C 1
ATOM 788 O O . GLY A 1 102 ? 1.812 8.563 -1.174 1.00 86.81 102 GLY A O 1
ATOM 789 N N . LYS A 1 103 ? 3.072 6.962 -0.229 1.00 90.75 103 LYS A N 1
ATOM 790 C CA . LYS A 1 103 ? 2.249 5.825 -0.664 1.00 90.75 103 LYS A CA 1
ATOM 791 C C . LYS A 1 103 ? 1.805 4.962 0.506 1.00 90.75 103 LYS A C 1
ATOM 793 O O . LYS A 1 103 ? 1.693 3.751 0.336 1.00 90.75 103 LYS A O 1
ATOM 798 N N . CYS A 1 104 ? 1.587 5.558 1.678 1.00 93.12 104 CYS A N 1
ATOM 799 C CA . CYS A 1 104 ? 1.147 4.841 2.877 1.00 93.12 104 CYS A CA 1
ATOM 800 C C . CYS A 1 104 ? -0.124 4.022 2.589 1.00 93.12 104 CYS A C 1
ATOM 802 O O . CYS A 1 104 ? -0.145 2.824 2.851 1.00 93.12 104 CYS A O 1
ATOM 804 N N . THR A 1 105 ? -1.114 4.605 1.902 1.00 93.56 105 THR A N 1
ATOM 805 C CA . THR A 1 105 ? -2.338 3.904 1.482 1.00 93.56 105 THR A CA 1
ATOM 806 C C . THR A 1 105 ? -2.033 2.714 0.578 1.00 93.56 105 THR A C 1
ATOM 808 O O . THR A 1 105 ? -2.499 1.606 0.827 1.00 93.56 105 THR A O 1
ATOM 811 N N . GLY A 1 106 ? -1.205 2.905 -0.454 1.00 95.38 106 GLY A N 1
ATOM 812 C CA . GLY A 1 106 ? -0.831 1.827 -1.368 1.00 95.38 106 GLY A CA 1
ATOM 813 C C . GLY A 1 106 ? -0.035 0.709 -0.691 1.00 95.38 106 GLY A C 1
ATOM 814 O O . GLY A 1 106 ? -0.300 -0.471 -0.913 1.00 95.38 106 GLY A O 1
ATOM 815 N N . TRP A 1 107 ? 0.919 1.064 0.168 1.00 95.69 107 TRP A N 1
ATOM 816 C CA . TRP A 1 107 ? 1.655 0.112 0.994 1.00 95.69 107 TRP A CA 1
ATOM 817 C C . TRP A 1 107 ? 0.697 -0.695 1.878 1.00 95.69 107 TRP A C 1
ATOM 819 O O . TRP A 1 107 ? 0.687 -1.925 1.801 1.00 95.69 107 TRP A O 1
ATOM 829 N N . SER A 1 108 ? -0.164 -0.025 2.639 1.00 96.56 108 SER A N 1
ATOM 830 C CA . SER A 1 108 ? -1.115 -0.650 3.557 1.00 96.56 108 SER A CA 1
ATOM 831 C C . SER A 1 108 ? -2.111 -1.561 2.841 1.00 96.56 108 SER A C 1
ATOM 833 O O . SER A 1 108 ? -2.259 -2.718 3.231 1.00 96.56 108 SER A O 1
ATOM 835 N N . LEU A 1 109 ? -2.711 -1.107 1.735 1.00 97.12 109 LEU A N 1
ATOM 836 C CA . LEU A 1 109 ? -3.633 -1.922 0.938 1.00 97.12 109 LEU A CA 1
ATOM 837 C C . LEU A 1 109 ? -2.947 -3.150 0.330 1.00 97.12 109 LEU A C 1
ATOM 839 O O . LEU A 1 109 ? -3.541 -4.223 0.281 1.00 97.12 109 LEU A O 1
ATOM 843 N N . SER A 1 110 ? -1.681 -3.042 -0.087 1.00 96.94 110 SER A N 1
ATOM 844 C CA . SER A 1 110 ? -0.977 -4.188 -0.676 1.00 96.94 110 SER A CA 1
ATOM 845 C C . SER A 1 110 ? -0.803 -5.366 0.293 1.00 96.94 110 SER A C 1
ATOM 847 O O . SER A 1 110 ? -0.745 -6.512 -0.153 1.00 96.94 110 SER A O 1
ATOM 849 N N . ASN A 1 111 ? -0.800 -5.111 1.608 1.00 95.94 111 ASN A N 1
ATOM 850 C CA . ASN A 1 111 ? -0.722 -6.159 2.629 1.00 95.94 111 ASN A CA 1
ATOM 851 C C . ASN A 1 111 ? -1.997 -7.027 2.692 1.00 95.94 111 ASN A C 1
ATOM 853 O O . ASN A 1 111 ? -1.967 -8.094 3.303 1.00 95.94 111 ASN A O 1
ATOM 857 N N . MET A 1 112 ? -3.115 -6.596 2.088 1.00 95.25 112 MET A N 1
ATOM 858 C CA . MET A 1 112 ? -4.355 -7.386 2.040 1.00 95.25 112 MET A CA 1
ATOM 859 C C . MET A 1 112 ? -4.238 -8.570 1.079 1.00 95.25 112 MET A C 1
ATOM 861 O O . MET A 1 112 ? -4.792 -9.636 1.343 1.00 95.25 112 MET A O 1
ATOM 865 N N . ASP A 1 113 ? -3.497 -8.383 -0.013 1.00 95.38 113 ASP A N 1
ATOM 866 C CA . ASP A 1 113 ? -3.475 -9.320 -1.138 1.00 95.38 113 ASP A CA 1
ATOM 867 C C . ASP A 1 113 ? -2.136 -10.053 -1.285 1.00 95.38 113 ASP A C 1
ATOM 869 O O . ASP A 1 113 ? -2.075 -11.116 -1.907 1.00 95.38 113 ASP A O 1
ATOM 873 N N . PHE A 1 114 ? -1.053 -9.505 -0.726 1.00 96.19 114 PHE A N 1
ATOM 874 C CA . PHE A 1 114 ? 0.294 -10.026 -0.922 1.00 96.19 114 PHE A CA 1
ATOM 875 C C . PHE A 1 114 ? 0.991 -10.350 0.395 1.00 96.19 114 PHE A C 1
ATOM 877 O O . PHE A 1 114 ? 1.069 -9.536 1.312 1.00 96.19 114 PHE A O 1
ATOM 884 N N . ALA A 1 115 ? 1.588 -11.542 0.444 1.00 95.69 115 ALA A N 1
ATOM 885 C CA . ALA A 1 115 ? 2.576 -11.866 1.460 1.00 95.69 115 ALA A CA 1
ATOM 886 C C . ALA A 1 115 ? 3.825 -10.989 1.285 1.00 95.69 115 ALA A C 1
ATOM 888 O O . ALA A 1 115 ? 4.172 -10.591 0.165 1.00 95.69 115 ALA A O 1
ATOM 889 N N . GLU A 1 116 ? 4.532 -10.730 2.385 1.00 96.00 116 GLU A N 1
ATOM 890 C CA . GLU A 1 116 ? 5.761 -9.947 2.339 1.00 96.00 116 GLU A CA 1
ATOM 891 C C . GLU A 1 116 ? 6.783 -10.591 1.378 1.00 96.00 116 GLU A C 1
ATOM 893 O O . GLU A 1 116 ? 7.070 -11.786 1.489 1.00 96.00 116 GLU A O 1
ATOM 898 N N . PRO A 1 117 ? 7.363 -9.826 0.440 1.00 96.56 117 PRO A N 1
ATOM 899 C CA . PRO A 1 117 ? 8.531 -10.258 -0.320 1.00 96.56 117 PRO A CA 1
ATOM 900 C C . PRO A 1 117 ? 9.693 -10.628 0.619 1.00 96.56 117 PRO A C 1
ATOM 902 O O . PRO A 1 117 ? 10.131 -9.790 1.402 1.00 96.56 117 PRO A O 1
ATOM 905 N N . THR A 1 118 ? 10.218 -11.858 0.550 1.00 95.62 118 THR A N 1
ATOM 906 C CA . THR A 1 118 ? 11.208 -12.355 1.535 1.00 95.62 118 THR A CA 1
ATOM 907 C C . THR A 1 118 ? 12.629 -12.535 1.010 1.00 95.62 118 THR A C 1
ATOM 909 O O . THR A 1 118 ? 13.550 -12.765 1.789 1.00 95.62 118 THR A O 1
ATOM 912 N N . SER A 1 119 ? 12.847 -12.456 -0.304 1.00 94.94 119 SER A N 1
ATOM 913 C CA . SER A 1 119 ? 14.164 -12.716 -0.899 1.00 94.94 119 SER A CA 1
ATOM 914 C C . SER A 1 119 ? 14.378 -11.979 -2.216 1.00 94.94 119 SER A C 1
ATOM 916 O O . SER A 1 119 ? 13.434 -11.631 -2.923 1.00 94.94 119 SER A O 1
ATOM 918 N N . THR A 1 120 ? 15.639 -11.735 -2.566 1.00 95.56 120 THR A N 1
ATOM 919 C CA . THR A 1 120 ? 15.985 -11.220 -3.894 1.00 95.56 120 THR A CA 1
ATOM 920 C C . THR A 1 120 ? 15.821 -12.322 -4.936 1.00 95.56 120 THR A C 1
ATOM 922 O O . THR A 1 120 ? 16.369 -13.411 -4.769 1.00 95.56 120 THR A O 1
ATOM 925 N N . LYS A 1 121 ? 15.126 -12.029 -6.039 1.00 96.44 121 LYS A N 1
ATOM 926 C CA . LYS A 1 121 ? 14.975 -12.944 -7.178 1.00 96.44 121 LYS A CA 1
ATOM 927 C C . LYS A 1 121 ? 15.549 -12.341 -8.450 1.00 96.44 121 LYS A C 1
ATOM 929 O O . LYS A 1 121 ? 15.341 -11.164 -8.732 1.00 96.44 121 LYS A O 1
ATOM 934 N N . ASN A 1 122 ? 16.250 -13.159 -9.231 1.00 97.19 122 ASN A N 1
ATOM 935 C CA . ASN A 1 122 ? 16.653 -12.789 -10.582 1.00 97.19 122 ASN A CA 1
ATOM 936 C C . ASN A 1 122 ? 15.540 -13.189 -11.556 1.00 97.19 122 ASN A C 1
ATOM 938 O O . ASN A 1 122 ? 15.280 -14.374 -11.747 1.00 97.19 122 ASN A O 1
ATOM 942 N N . ILE A 1 123 ? 14.880 -12.196 -12.145 1.00 97.62 123 ILE A N 1
ATOM 943 C CA . ILE A 1 123 ? 13.801 -12.380 -13.111 1.00 97.62 123 ILE A CA 1
ATOM 944 C C . ILE A 1 123 ? 14.283 -11.825 -14.446 1.00 97.62 123 ILE A C 1
ATOM 946 O O . ILE A 1 123 ? 14.505 -10.623 -14.592 1.00 97.62 123 ILE A O 1
ATOM 950 N N . ASP A 1 124 ? 14.467 -12.715 -15.420 1.00 96.19 124 ASP A N 1
ATOM 951 C CA . ASP A 1 124 ? 14.898 -12.378 -16.780 1.00 96.19 124 ASP A CA 1
ATOM 952 C C . ASP A 1 124 ? 16.187 -11.518 -16.804 1.00 96.19 124 ASP A C 1
ATOM 954 O O . ASP A 1 124 ? 16.328 -10.561 -17.573 1.00 96.19 124 ASP A O 1
ATOM 958 N N . GLY A 1 125 ? 17.148 -11.832 -15.927 1.00 96.31 125 GLY A N 1
ATOM 959 C CA . GLY A 1 125 ? 18.434 -11.137 -15.819 1.00 96.31 125 GLY A CA 1
ATOM 960 C C . GLY A 1 125 ? 18.373 -9.795 -15.083 1.00 96.31 125 GLY A C 1
ATOM 961 O O . GLY A 1 125 ? 19.239 -8.952 -15.313 1.00 96.31 125 GLY A O 1
ATOM 962 N N . ILE A 1 126 ? 17.336 -9.554 -14.276 1.00 97.75 126 ILE A N 1
ATOM 963 C CA . ILE A 1 126 ? 17.184 -8.367 -13.423 1.00 97.75 126 ILE A CA 1
ATOM 964 C C . ILE A 1 126 ? 16.935 -8.833 -11.988 1.00 97.75 126 ILE A C 1
ATOM 966 O O . ILE A 1 126 ? 16.054 -9.654 -11.742 1.00 97.75 126 ILE A O 1
ATOM 970 N N . SER A 1 127 ? 17.711 -8.320 -11.038 1.00 96.62 127 SER A N 1
ATOM 971 C CA . SER A 1 127 ? 17.549 -8.616 -9.615 1.00 96.62 127 SER A CA 1
ATOM 972 C C . SER A 1 127 ? 16.473 -7.722 -8.997 1.00 96.62 127 SER A C 1
ATOM 974 O O . SER A 1 127 ? 16.664 -6.510 -8.893 1.00 96.62 127 SER A O 1
ATOM 976 N N . PHE A 1 128 ? 15.382 -8.334 -8.539 1.00 96.69 128 PHE A N 1
ATOM 977 C CA . PHE A 1 128 ? 14.329 -7.701 -7.746 1.00 96.69 128 PHE A CA 1
ATOM 978 C C . PHE A 1 128 ? 14.479 -8.105 -6.278 1.00 96.69 128 PHE A C 1
ATOM 980 O O . PHE A 1 128 ? 14.270 -9.268 -5.927 1.00 96.69 128 PHE A O 1
ATOM 987 N N . SER A 1 129 ? 14.871 -7.158 -5.427 1.00 95.38 129 SER A N 1
ATOM 988 C CA . SER A 1 129 ? 14.925 -7.316 -3.974 1.00 95.38 129 SER A CA 1
ATOM 989 C C . SER A 1 129 ? 13.528 -7.214 -3.348 1.00 95.38 129 SER A C 1
ATOM 991 O O . SER A 1 129 ? 12.593 -6.732 -4.000 1.00 95.38 129 SER A O 1
ATOM 993 N N . PRO A 1 130 ? 13.363 -7.613 -2.072 1.00 95.31 130 PRO A N 1
ATOM 994 C CA . PRO A 1 130 ? 12.121 -7.402 -1.336 1.00 95.31 130 PRO A CA 1
ATOM 995 C C . PRO A 1 130 ? 11.568 -5.984 -1.450 1.00 95.31 130 PRO A C 1
ATOM 997 O O . PRO A 1 130 ? 10.392 -5.792 -1.751 1.00 95.31 130 PRO A O 1
ATOM 1000 N N . ALA A 1 131 ? 12.424 -4.982 -1.278 1.00 94.06 131 ALA A N 1
ATOM 1001 C CA . ALA A 1 131 ? 12.006 -3.595 -1.343 1.00 94.06 131 ALA A CA 1
ATOM 1002 C C . ALA A 1 131 ? 11.635 -3.131 -2.758 1.00 94.06 131 ALA A C 1
ATOM 1004 O O . ALA A 1 131 ? 10.784 -2.254 -2.897 1.00 94.06 131 ALA A O 1
ATOM 1005 N N . ASP A 1 132 ? 12.211 -3.725 -3.811 1.00 95.56 132 ASP A N 1
ATOM 1006 C CA . ASP A 1 132 ? 11.769 -3.435 -5.179 1.00 95.56 132 ASP A CA 1
ATOM 1007 C C . ASP A 1 132 ? 10.309 -3.856 -5.375 1.00 95.56 132 ASP A C 1
ATOM 1009 O O . ASP A 1 132 ? 9.491 -3.082 -5.872 1.00 95.56 132 ASP A O 1
ATOM 1013 N N . ILE A 1 133 ? 9.960 -5.061 -4.923 1.00 97.31 133 ILE A N 1
ATOM 1014 C CA . ILE A 1 133 ? 8.589 -5.568 -5.020 1.00 97.31 133 ILE A CA 1
ATOM 1015 C C . ILE A 1 133 ? 7.646 -4.790 -4.104 1.00 97.31 133 ILE A C 1
ATOM 1017 O O . ILE A 1 133 ? 6.575 -4.397 -4.561 1.00 97.31 133 ILE A O 1
ATOM 1021 N N . LYS A 1 134 ? 8.053 -4.476 -2.865 1.00 95.56 134 LYS A N 1
ATOM 1022 C CA . LYS A 1 134 ? 7.285 -3.600 -1.961 1.00 95.56 134 LYS A CA 1
ATOM 1023 C C . LYS A 1 134 ? 7.012 -2.233 -2.605 1.00 95.56 134 LYS A C 1
ATOM 1025 O O . LYS A 1 134 ? 5.880 -1.764 -2.578 1.00 95.56 134 LYS A O 1
ATOM 1030 N N . GLY A 1 135 ? 8.010 -1.623 -3.250 1.00 94.81 1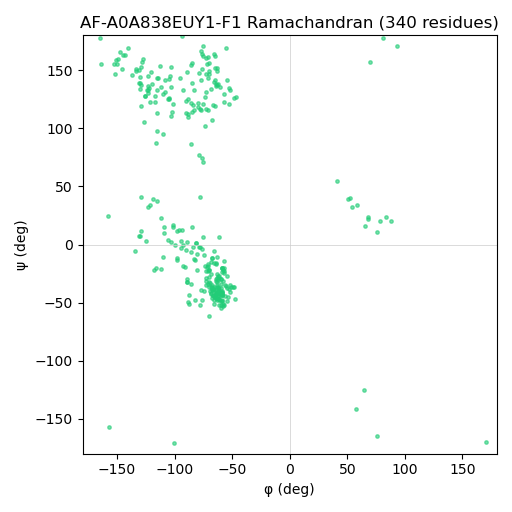35 GLY A N 1
ATOM 1031 C CA . GLY A 1 135 ? 7.860 -0.342 -3.947 1.00 94.81 135 GLY A CA 1
ATOM 1032 C C . GLY A 1 135 ? 6.925 -0.407 -5.161 1.00 94.81 135 GLY A C 1
ATOM 1033 O O . GLY A 1 135 ? 6.134 0.511 -5.379 1.00 94.81 135 GLY A O 1
ATOM 1034 N N . ILE A 1 136 ? 6.973 -1.497 -5.936 1.00 96.88 136 ILE A N 1
ATOM 1035 C CA . ILE A 1 136 ? 6.047 -1.735 -7.057 1.00 96.88 136 ILE A CA 1
ATOM 1036 C C . ILE A 1 136 ? 4.615 -1.948 -6.554 1.00 96.88 136 ILE A C 1
ATOM 1038 O O . ILE A 1 136 ? 3.684 -1.354 -7.100 1.00 96.88 136 ILE A O 1
ATOM 1042 N N . LEU A 1 137 ? 4.441 -2.749 -5.499 1.00 97.06 137 LEU A N 1
ATOM 1043 C CA . LEU A 1 137 ? 3.149 -2.994 -4.860 1.00 97.06 137 LEU A CA 1
ATOM 1044 C C . LEU A 1 137 ? 2.554 -1.703 -4.286 1.00 97.06 137 LEU A C 1
ATOM 1046 O O . LEU A 1 137 ? 1.415 -1.371 -4.600 1.00 97.06 137 LEU A O 1
ATOM 1050 N N . ALA A 1 138 ? 3.333 -0.915 -3.546 1.00 95.62 138 ALA A N 1
ATOM 1051 C CA . ALA A 1 138 ? 2.869 0.370 -3.034 1.00 95.62 138 ALA A CA 1
ATOM 1052 C C . ALA A 1 138 ? 2.430 1.310 -4.171 1.00 95.62 138 ALA A C 1
ATOM 1054 O O . ALA A 1 138 ? 1.385 1.947 -4.075 1.00 95.62 138 ALA A O 1
ATOM 1055 N N . ALA A 1 139 ? 3.176 1.366 -5.281 1.00 94.50 139 ALA A N 1
ATOM 1056 C CA . ALA A 1 139 ? 2.835 2.209 -6.428 1.00 94.50 139 ALA A CA 1
ATOM 1057 C C . ALA A 1 139 ? 1.525 1.801 -7.118 1.00 94.50 139 ALA A C 1
ATOM 1059 O O . ALA A 1 139 ? 0.710 2.667 -7.433 1.00 94.50 139 ALA A O 1
ATOM 1060 N N . ILE A 1 140 ? 1.293 0.503 -7.327 1.00 94.75 140 ILE A N 1
ATOM 1061 C CA . ILE A 1 140 ? 0.068 0.040 -7.986 1.00 94.75 140 ILE A CA 1
ATOM 1062 C C . ILE A 1 140 ? -1.160 0.124 -7.073 1.00 94.75 140 ILE A C 1
ATOM 1064 O O . ILE A 1 140 ? -2.220 0.551 -7.525 1.00 94.75 140 ILE A O 1
ATOM 1068 N N . TYR A 1 141 ? -1.018 -0.213 -5.788 1.00 95.88 141 TYR A N 1
ATOM 1069 C CA . TYR A 1 141 ? -2.109 -0.128 -4.813 1.00 95.88 141 TYR A CA 1
ATOM 1070 C C . TYR A 1 141 ? -2.450 1.309 -4.424 1.00 95.88 141 TYR A C 1
ATOM 1072 O O . TYR A 1 141 ? -3.593 1.588 -4.079 1.00 95.88 141 TYR A O 1
ATOM 1080 N N . ASN A 1 142 ? -1.520 2.255 -4.579 1.00 93.38 142 ASN A N 1
ATOM 1081 C CA . ASN A 1 142 ? -1.853 3.675 -4.475 1.00 93.38 142 ASN A CA 1
ATOM 1082 C C . ASN A 1 142 ? -2.879 4.095 -5.538 1.00 93.38 142 ASN A C 1
ATOM 1084 O O . ASN A 1 142 ? -3.660 5.004 -5.306 1.00 93.38 142 ASN A O 1
ATOM 1088 N N . GLY A 1 143 ? -2.909 3.436 -6.700 1.00 91.81 143 GLY A N 1
ATOM 1089 C CA . GLY A 1 143 ? -3.988 3.633 -7.668 1.00 91.81 143 GLY A CA 1
ATOM 1090 C C . GLY A 1 143 ? -5.266 2.859 -7.336 1.00 91.81 143 GLY A C 1
ATOM 1091 O O . GLY A 1 143 ? -6.337 3.240 -7.791 1.00 91.81 143 GLY A O 1
ATOM 1092 N N . ALA A 1 144 ? -5.174 1.798 -6.533 1.00 93.00 144 ALA A N 1
ATOM 1093 C CA . ALA A 1 144 ? -6.331 1.014 -6.108 1.00 93.00 144 ALA A CA 1
ATOM 1094 C C . ALA A 1 144 ? -7.227 1.763 -5.117 1.00 93.00 144 ALA A C 1
ATOM 1096 O O . ALA A 1 144 ? -8.404 1.446 -5.028 1.00 93.00 144 ALA A O 1
ATOM 1097 N N . GLN A 1 145 ? -6.698 2.766 -4.405 1.00 92.19 145 GLN A N 1
ATOM 1098 C CA . GLN A 1 145 ? -7.451 3.512 -3.388 1.00 92.19 145 GLN A CA 1
ATOM 1099 C C . GLN A 1 145 ? -8.733 4.176 -3.923 1.00 92.19 145 GLN A C 1
ATOM 1101 O O . GLN A 1 145 ? -9.659 4.415 -3.164 1.00 92.19 145 GLN A O 1
ATOM 1106 N N . PHE A 1 146 ? -8.813 4.432 -5.233 1.00 91.50 146 PHE A N 1
ATOM 1107 C CA . PHE A 1 146 ? -10.009 4.973 -5.891 1.00 91.50 146 PHE A CA 1
ATOM 1108 C C . PHE A 1 146 ? -11.109 3.929 -6.146 1.00 91.50 146 PHE A C 1
ATOM 1110 O O . PHE A 1 146 ? -12.153 4.262 -6.690 1.00 91.50 146 PHE A O 1
ATOM 1117 N N . PHE A 1 147 ? -10.852 2.669 -5.798 1.00 94.62 147 PHE A N 1
ATOM 1118 C CA . PHE A 1 147 ? -11.741 1.521 -5.978 1.00 94.62 147 PHE A CA 1
ATOM 1119 C C . PHE A 1 147 ? -12.044 0.871 -4.626 1.00 94.62 147 PHE A C 1
ATOM 1121 O O . PHE A 1 147 ? -12.135 -0.354 -4.519 1.00 94.62 147 PHE A O 1
ATOM 1128 N N . VAL A 1 148 ? -12.117 1.687 -3.575 1.00 94.31 148 VAL A N 1
ATOM 1129 C CA . VAL A 1 148 ? -12.632 1.285 -2.269 1.00 94.31 148 VAL A CA 1
ATOM 1130 C C . VAL A 1 148 ? -14.138 1.576 -2.274 1.00 94.31 148 VAL A C 1
ATOM 1132 O O . VAL A 1 148 ? -14.506 2.745 -2.352 1.00 94.31 148 VAL A O 1
ATOM 1135 N N . PRO A 1 149 ? -15.010 0.552 -2.227 1.00 93.50 149 PRO A N 1
ATOM 1136 C CA . PRO A 1 149 ? -16.455 0.761 -2.169 1.00 93.50 149 PRO A CA 1
ATOM 1137 C C . PRO A 1 149 ? -16.897 1.489 -0.896 1.00 93.50 149 PRO A C 1
ATOM 1139 O O . PRO A 1 149 ? -16.324 1.256 0.167 1.00 93.50 149 PRO A O 1
ATOM 1142 N N . ASP A 1 150 ? -17.979 2.266 -0.972 1.00 90.81 150 ASP A N 1
ATOM 1143 C CA . ASP A 1 150 ? -18.545 2.982 0.185 1.00 90.81 150 ASP A CA 1
ATOM 1144 C C . ASP A 1 150 ? -18.901 2.037 1.351 1.00 90.81 150 ASP A C 1
ATOM 1146 O O . ASP A 1 150 ? -18.716 2.378 2.516 1.00 90.81 150 ASP A O 1
ATOM 1150 N N . ASP A 1 151 ? -19.362 0.812 1.063 1.00 92.62 151 ASP A N 1
ATOM 1151 C CA . ASP A 1 151 ? -19.689 -0.201 2.081 1.00 92.62 151 ASP A CA 1
ATOM 1152 C C . ASP A 1 151 ? -18.455 -0.918 2.667 1.00 92.62 151 ASP A C 1
ATOM 1154 O O . ASP A 1 151 ? -18.580 -1.751 3.573 1.00 92.62 151 ASP A O 1
ATOM 1158 N N . MET A 1 152 ? -17.263 -0.587 2.164 1.00 94.81 152 MET A N 1
ATOM 1159 C CA . MET A 1 152 ? -15.961 -1.068 2.628 1.00 94.81 152 MET A CA 1
ATOM 1160 C C . MET A 1 152 ? -15.152 0.021 3.343 1.00 94.81 152 MET A C 1
ATOM 1162 O O . MET A 1 152 ? -13.981 -0.216 3.657 1.00 94.81 152 MET A O 1
ATOM 1166 N N . VAL A 1 153 ? -15.766 1.171 3.632 1.00 93.94 153 VAL A N 1
ATOM 1167 C CA . VAL A 1 153 ? -15.184 2.249 4.436 1.00 93.94 153 VAL A CA 1
ATOM 1168 C C . VAL A 1 153 ? -15.988 2.438 5.720 1.00 93.94 153 VAL A C 1
ATOM 1170 O O . VAL A 1 153 ? -17.211 2.311 5.742 1.00 93.94 153 VAL A O 1
ATOM 1173 N N . LEU A 1 154 ? -15.293 2.736 6.813 1.00 93.12 154 LEU A N 1
ATOM 1174 C CA . LEU A 1 154 ? -15.892 3.258 8.038 1.00 93.12 154 LEU A CA 1
ATOM 1175 C C . LEU A 1 154 ? -15.183 4.555 8.415 1.00 93.12 154 LEU A C 1
ATOM 1177 O O . LEU A 1 154 ? -13.964 4.547 8.557 1.00 93.12 154 LEU A O 1
ATOM 1181 N N . GLY A 1 155 ? -15.953 5.616 8.645 1.00 88.62 155 GLY A N 1
ATOM 1182 C CA . GLY A 1 155 ? -15.422 6.951 8.917 1.00 88.62 155 GLY A CA 1
ATOM 1183 C C . GLY A 1 155 ? -15.014 7.696 7.648 1.00 88.62 155 GLY A C 1
ATOM 1184 O O . GLY A 1 155 ? -15.104 7.159 6.546 1.00 88.62 155 GLY A O 1
ATOM 1185 N N . ASN A 1 156 ? -14.566 8.936 7.813 1.00 79.94 156 ASN A N 1
ATOM 1186 C CA . ASN A 1 156 ? -14.072 9.780 6.731 1.00 79.94 156 ASN A CA 1
ATOM 1187 C C . ASN A 1 156 ? -12.637 10.186 7.062 1.00 79.94 156 ASN A C 1
ATOM 1189 O O . ASN A 1 156 ? -12.361 10.577 8.188 1.00 79.94 156 ASN A O 1
ATOM 1193 N N . ALA A 1 157 ? -11.722 10.098 6.094 1.00 69.00 157 ALA A N 1
ATOM 1194 C CA . ALA A 1 157 ? -10.383 10.652 6.276 1.00 69.00 157 ALA A CA 1
ATOM 1195 C C . ALA A 1 157 ? -10.513 12.178 6.342 1.00 69.00 157 ALA A C 1
ATOM 1197 O O . ALA A 1 157 ? -10.818 12.814 5.326 1.00 69.00 157 ALA A O 1
ATOM 1198 N N . PHE A 1 158 ? -10.350 12.750 7.533 1.00 60.62 158 PHE A N 1
ATOM 1199 C CA . PHE A 1 158 ? -10.445 14.187 7.719 1.00 60.62 158 PHE A CA 1
ATOM 1200 C C . PHE A 1 158 ? -9.301 14.881 6.976 1.00 60.62 158 PHE A C 1
ATOM 1202 O O . PHE A 1 158 ? -8.162 14.418 6.961 1.00 60.62 158 PHE A O 1
ATOM 1209 N N . ARG A 1 159 ? -9.598 16.018 6.340 1.00 61.84 159 ARG A N 1
ATOM 1210 C CA . ARG A 1 159 ? -8.571 16.893 5.775 1.00 61.84 159 ARG A CA 1
ATOM 1211 C C . ARG A 1 159 ? -8.804 18.314 6.262 1.00 61.84 159 ARG A C 1
ATOM 1213 O O . ARG A 1 159 ? -9.926 18.813 6.291 1.00 61.84 159 ARG A O 1
ATOM 1220 N N . SER A 1 160 ? -7.725 18.992 6.636 1.00 54.56 160 SER A N 1
ATOM 1221 C CA . SER A 1 160 ? -7.750 20.360 7.176 1.00 54.56 160 SER A CA 1
ATOM 1222 C C . SER A 1 160 ? -8.257 21.414 6.173 1.00 54.56 160 SER A C 1
ATOM 1224 O O . SER A 1 160 ? -8.623 22.524 6.575 1.00 54.56 160 SER A O 1
ATOM 1226 N N . TYR A 1 161 ? -8.299 21.090 4.876 1.00 57.78 161 TYR A N 1
ATOM 1227 C CA . TYR A 1 161 ? -8.640 22.006 3.789 1.00 57.78 161 TYR A CA 1
ATOM 1228 C C . TYR A 1 161 ? -10.067 21.814 3.254 1.00 57.78 161 TYR A C 1
ATOM 1230 O O . TYR A 1 161 ? -10.651 20.739 3.321 1.00 57.78 161 TYR A O 1
ATOM 1238 N N . ALA A 1 162 ? -10.650 22.884 2.708 1.00 49.19 162 ALA A N 1
ATOM 1239 C CA . ALA A 1 162 ? -11.997 22.859 2.134 1.00 49.19 162 ALA A CA 1
ATOM 1240 C C . ALA A 1 162 ? -12.038 22.109 0.779 1.00 49.19 162 ALA A C 1
ATOM 1242 O O . ALA A 1 162 ? -11.084 22.227 0.007 1.00 49.19 162 ALA A O 1
ATOM 1243 N N . PRO A 1 163 ? -13.145 21.412 0.439 1.00 58.69 163 PRO A N 1
ATOM 1244 C CA . PRO A 1 163 ? -14.403 21.308 1.193 1.00 58.69 163 PRO A CA 1
ATOM 1245 C C . PRO A 1 163 ? -14.400 20.231 2.296 1.00 58.69 163 PRO A C 1
ATOM 1247 O O . PRO A 1 163 ? -15.378 20.117 3.036 1.00 58.69 163 PRO A O 1
ATOM 1250 N N . ASP A 1 164 ? -13.301 19.490 2.435 1.00 60.47 164 ASP A N 1
ATOM 1251 C CA . ASP A 1 164 ? -13.161 18.290 3.273 1.00 60.47 164 ASP A CA 1
ATOM 1252 C C . ASP A 1 164 ? -13.040 18.593 4.786 1.00 60.47 164 ASP A C 1
ATOM 1254 O O . ASP A 1 164 ? -12.857 17.694 5.602 1.00 60.47 164 ASP A O 1
ATOM 1258 N N . ASN A 1 165 ? -13.213 19.859 5.183 1.00 58.56 165 ASN A N 1
ATOM 1259 C CA . ASN A 1 165 ? -13.243 20.315 6.576 1.00 58.56 165 ASN A CA 1
ATOM 1260 C C . ASN A 1 165 ? -14.669 20.498 7.147 1.00 58.56 165 ASN A C 1
ATOM 1262 O O . ASN A 1 165 ? -14.847 21.092 8.220 1.00 58.56 165 ASN A O 1
ATOM 1266 N N . SER A 1 166 ? -15.696 20.016 6.437 1.00 56.22 166 SER A N 1
ATOM 1267 C CA . SER A 1 166 ? -17.101 20.104 6.857 1.00 56.22 166 SER A CA 1
ATOM 1268 C C . SER A 1 166 ? -17.427 19.144 8.025 1.00 56.22 166 SER A C 1
ATOM 1270 O O . SER A 1 166 ? -16.710 18.167 8.238 1.00 56.22 166 SER A O 1
ATOM 1272 N N . PRO A 1 167 ? -18.519 19.362 8.791 1.00 61.84 167 PRO A N 1
ATOM 1273 C CA . PRO A 1 167 ? -18.955 18.424 9.834 1.00 61.84 167 PRO A CA 1
ATOM 1274 C C . PRO A 1 167 ? -19.231 16.996 9.335 1.00 61.84 167 PRO A C 1
ATOM 1276 O O . PRO A 1 167 ? -19.154 16.060 10.122 1.00 61.84 167 PRO A O 1
ATOM 1279 N N . GLU A 1 168 ? -19.547 16.825 8.049 1.00 60.62 168 GLU A N 1
ATOM 1280 C CA . GLU A 1 168 ? -19.765 15.518 7.413 1.00 60.62 168 GLU A CA 1
ATOM 1281 C C . GLU A 1 168 ? -18.460 14.713 7.318 1.00 60.62 168 GLU A C 1
ATOM 1283 O O . GLU A 1 168 ? -18.451 13.511 7.570 1.00 60.62 168 GLU A O 1
ATOM 1288 N N . PHE A 1 169 ? -17.334 15.388 7.068 1.00 58.56 169 PHE A N 1
ATOM 1289 C CA . PHE A 1 169 ? -15.996 14.786 7.017 1.00 58.56 169 PHE A CA 1
ATOM 1290 C C . PHE A 1 169 ? -15.350 14.587 8.398 1.00 58.56 169 PHE A C 1
ATOM 1292 O O . PHE A 1 169 ? -14.245 14.069 8.477 1.00 58.56 169 PHE A O 1
ATOM 1299 N N . LYS A 1 170 ? -16.052 14.951 9.482 1.00 60.94 170 LYS A N 1
ATOM 1300 C CA . LYS A 1 170 ? -15.668 14.689 10.886 1.00 60.94 170 LYS A CA 1
ATOM 1301 C C . LYS A 1 170 ? -16.434 13.514 11.505 1.00 60.94 170 LYS A C 1
ATOM 1303 O O . LYS A 1 170 ? -16.587 13.431 12.723 1.00 60.94 170 LYS A O 1
ATOM 1308 N N . ALA A 1 171 ? -17.060 12.680 10.676 1.00 70.06 171 ALA A N 1
ATOM 1309 C CA . ALA A 1 171 ? -17.816 11.524 11.141 1.00 70.0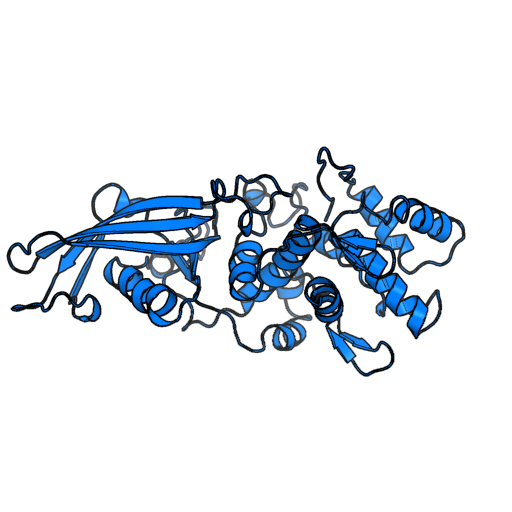6 171 ALA A CA 1
ATOM 1310 C C . ALA A 1 171 ? -16.854 10.398 11.544 1.00 70.06 171 ALA A C 1
ATOM 1312 O O . ALA A 1 171 ? -16.700 9.411 10.827 1.00 70.06 171 ALA A O 1
ATOM 1313 N N . ASP A 1 172 ? -16.204 10.568 12.690 1.00 82.25 172 ASP A N 1
ATOM 1314 C CA . ASP A 1 172 ? -15.192 9.634 13.163 1.00 82.25 172 ASP A CA 1
ATOM 1315 C C . ASP A 1 172 ? -15.819 8.294 13.586 1.00 82.25 172 ASP A C 1
ATOM 1317 O O . ASP A 1 172 ? -16.930 8.259 14.139 1.00 82.25 172 ASP A O 1
ATOM 1321 N N . PRO A 1 173 ? -15.112 7.167 13.390 1.00 90.94 173 PRO A N 1
ATOM 1322 C CA . PRO A 1 173 ? -15.520 5.869 13.892 1.00 90.94 173 PRO A CA 1
ATOM 1323 C C . PRO A 1 173 ? -15.797 5.922 15.396 1.00 90.94 173 PRO A C 1
ATOM 1325 O O . PRO A 1 173 ? -14.915 6.202 16.216 1.00 90.94 173 PRO A O 1
ATOM 1328 N N . LEU A 1 174 ? -17.023 5.582 15.797 1.00 94.62 174 LEU A N 1
ATOM 1329 C CA . LEU A 1 174 ? -17.332 5.437 17.213 1.00 94.62 174 LEU A CA 1
ATOM 1330 C C . LEU A 1 174 ? -16.676 4.157 17.761 1.00 94.62 174 LEU A C 1
ATOM 1332 O O . LEU A 1 174 ? -16.487 3.181 17.029 1.00 94.62 174 LEU A O 1
ATOM 1336 N N . PRO A 1 175 ? -16.395 4.088 19.079 1.00 97.31 175 PRO A N 1
ATOM 1337 C CA . PRO A 1 175 ? -15.743 2.919 19.666 1.00 97.31 175 PRO A CA 1
ATOM 1338 C C . PRO A 1 175 ? -16.414 1.580 19.337 1.00 97.31 175 PRO A C 1
ATOM 1340 O O . PRO A 1 175 ? -15.734 0.586 19.087 1.00 97.31 175 PRO A O 1
ATOM 1343 N N . HIS A 1 176 ? -17.750 1.530 19.343 1.00 96.75 176 HIS A N 1
ATOM 1344 C CA . HIS A 1 176 ? -18.473 0.295 19.042 1.00 96.75 176 HIS A CA 1
ATOM 1345 C C . HIS A 1 176 ? -18.383 -0.104 17.563 1.00 96.75 176 HIS A C 1
ATOM 1347 O O . HIS A 1 176 ? -18.290 -1.300 17.285 1.00 96.75 176 HIS A O 1
ATOM 1353 N N . ASP A 1 177 ? -18.343 0.857 16.637 1.00 95.81 177 ASP A N 1
ATOM 1354 C CA . ASP A 1 177 ? -18.152 0.595 15.207 1.00 95.81 177 ASP A CA 1
ATOM 1355 C C . ASP A 1 177 ? -16.767 0.005 14.951 1.00 95.81 177 ASP A C 1
ATOM 1357 O O . ASP A 1 177 ? -16.647 -1.038 14.304 1.00 95.81 177 ASP A O 1
ATOM 1361 N N . LEU A 1 178 ? -15.735 0.592 15.568 1.00 96.56 178 LEU A N 1
ATOM 1362 C CA . LEU A 1 178 ? -14.361 0.102 15.483 1.00 96.56 178 LEU A CA 1
ATOM 1363 C C . LEU A 1 178 ? -14.237 -1.342 15.993 1.00 96.56 178 LEU A C 1
ATOM 1365 O O . LEU A 1 178 ? -13.676 -2.211 15.321 1.00 96.56 178 LEU A O 1
ATOM 1369 N N . ILE A 1 179 ? -14.795 -1.629 17.174 1.00 97.75 179 ILE A N 1
ATOM 1370 C CA . ILE A 1 179 ? -14.750 -2.977 17.753 1.00 97.75 179 ILE A CA 1
ATOM 1371 C C . ILE A 1 179 ? -15.525 -3.975 16.880 1.00 97.75 179 ILE A C 1
ATOM 1373 O O . ILE A 1 179 ? -15.040 -5.086 16.658 1.00 97.75 179 ILE A O 1
ATOM 1377 N N . ASN A 1 180 ? -16.697 -3.597 16.359 1.00 96.94 180 ASN A N 1
ATOM 1378 C CA . ASN A 1 180 ? -17.482 -4.448 15.462 1.00 96.94 180 ASN A CA 1
ATOM 1379 C C . ASN A 1 180 ? -16.721 -4.745 14.158 1.00 96.94 180 ASN A C 1
ATOM 1381 O O . ASN A 1 180 ? -16.703 -5.897 13.711 1.00 96.94 180 ASN A O 1
ATOM 1385 N N . ALA A 1 181 ? -16.054 -3.743 13.577 1.00 96.81 181 ALA A N 1
ATOM 1386 C CA . ALA A 1 181 ? -15.225 -3.900 12.386 1.00 96.81 181 ALA A CA 1
ATOM 1387 C C . ALA A 1 181 ? -14.060 -4.869 12.636 1.00 96.81 181 ALA A C 1
ATOM 1389 O O . ALA A 1 181 ? -13.857 -5.810 11.865 1.00 96.81 181 ALA A O 1
ATOM 1390 N N . PHE A 1 182 ? -13.347 -4.720 13.755 1.00 97.75 182 PHE A N 1
ATOM 1391 C CA . PHE A 1 182 ? -12.255 -5.620 14.131 1.00 97.75 182 PHE A CA 1
ATOM 1392 C C . PHE A 1 182 ? -12.736 -7.042 14.450 1.00 97.75 182 PHE A C 1
ATOM 1394 O O . PHE A 1 182 ? -12.107 -8.024 14.042 1.00 97.75 182 PHE A O 1
ATOM 1401 N N . GLU A 1 183 ? -13.882 -7.191 15.117 1.00 97.12 183 GLU A N 1
ATOM 1402 C CA . GLU A 1 183 ? -14.497 -8.501 15.342 1.00 97.12 183 GLU A CA 1
ATOM 1403 C C . GLU A 1 183 ? -14.875 -9.198 14.036 1.00 97.12 183 GLU A C 1
ATOM 1405 O O . GLU A 1 183 ? -14.683 -10.410 13.900 1.00 97.12 183 GLU A O 1
ATOM 1410 N N . LYS A 1 184 ? -15.425 -8.455 13.076 1.00 97.00 184 LYS A N 1
ATOM 1411 C CA . LYS A 1 184 ? -15.801 -8.993 11.771 1.00 97.00 184 LYS A CA 1
ATOM 1412 C C . LYS A 1 184 ? -14.561 -9.345 10.951 1.00 97.00 184 LYS A C 1
ATOM 1414 O O . LYS A 1 184 ? -14.347 -10.516 10.644 1.00 97.00 184 LYS A O 1
ATOM 1419 N N . HIS A 1 185 ? -13.721 -8.367 10.642 1.00 97.31 185 HIS A N 1
ATOM 1420 C CA . HIS A 1 185 ? -12.676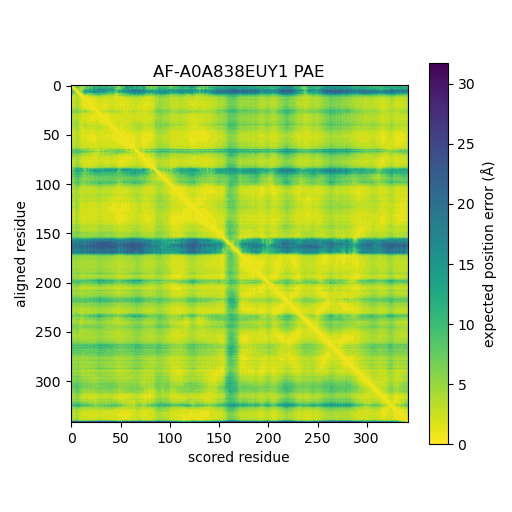 -8.530 9.638 1.00 97.31 185 HIS A CA 1
ATOM 1421 C C . HIS A 1 185 ? -11.420 -9.214 10.196 1.00 97.31 185 HIS A C 1
ATOM 1423 O O . HIS A 1 185 ? -10.984 -10.226 9.648 1.00 97.31 185 HIS A O 1
ATOM 1429 N N . ILE A 1 186 ? -10.900 -8.779 11.347 1.00 97.31 186 ILE A N 1
ATOM 1430 C CA . ILE A 1 186 ? -9.680 -9.371 11.923 1.00 97.31 186 ILE A CA 1
ATOM 1431 C C . ILE A 1 186 ? -9.993 -10.706 12.605 1.00 97.31 186 ILE A C 1
ATOM 1433 O O . ILE A 1 186 ? -9.367 -11.731 12.324 1.00 97.31 186 ILE A O 1
ATOM 1437 N N . LYS A 1 187 ? -10.979 -10.741 13.511 1.00 96.81 187 LYS A N 1
ATOM 1438 C CA . LYS A 1 187 ? -11.223 -11.942 14.327 1.00 96.81 187 LYS A CA 1
ATOM 1439 C C . LYS A 1 187 ? -11.921 -13.063 13.556 1.00 96.81 187 LYS A C 1
ATOM 1441 O O . LYS A 1 187 ? -11.470 -14.207 13.682 1.00 96.81 187 LYS A O 1
ATOM 1446 N N . LYS A 1 188 ? -13.002 -12.776 12.817 1.00 97.25 188 LYS A N 1
ATOM 1447 C CA . LYS A 1 188 ? -13.790 -13.801 12.101 1.00 97.25 188 LYS A CA 1
ATOM 1448 C C . LYS A 1 188 ? -13.241 -14.085 10.704 1.00 97.25 188 LYS A C 1
ATOM 1450 O O . LYS A 1 188 ? -13.001 -15.247 10.399 1.00 97.25 188 LYS A O 1
ATOM 1455 N N . GLU A 1 189 ? -13.015 -13.056 9.889 1.00 97.06 189 GLU A N 1
ATOM 1456 C CA . GLU A 1 189 ? -12.569 -13.230 8.496 1.00 97.06 189 GLU A CA 1
ATOM 1457 C C . GLU A 1 189 ? -11.055 -13.441 8.349 1.00 97.06 189 GLU A C 1
ATOM 1459 O O . GLU A 1 189 ? -10.616 -13.869 7.285 1.00 97.06 189 GLU A O 1
ATOM 1464 N N . LYS A 1 190 ? -10.264 -13.184 9.404 1.00 96.31 190 LYS A N 1
ATOM 1465 C CA . LYS A 1 190 ? -8.790 -13.271 9.387 1.00 96.31 190 LYS A CA 1
ATOM 1466 C C . LYS A 1 190 ? -8.146 -12.357 8.341 1.00 96.31 190 LYS A C 1
ATOM 1468 O O . LYS A 1 190 ? -7.113 -12.696 7.772 1.00 96.31 190 LYS A O 1
ATOM 1473 N N . LYS A 1 191 ? -8.757 -11.197 8.106 1.00 95.94 191 LYS A N 1
ATOM 1474 C CA . LYS A 1 191 ? -8.258 -10.162 7.204 1.00 95.94 191 LYS A CA 1
ATOM 1475 C C . LYS A 1 191 ? -7.662 -9.012 7.993 1.00 95.94 191 LYS A C 1
ATOM 1477 O O . LYS A 1 191 ? -8.162 -8.660 9.061 1.00 95.94 191 LYS A O 1
ATOM 1482 N N . ILE A 1 192 ? -6.615 -8.417 7.441 1.00 95.69 192 ILE A N 1
ATOM 1483 C CA . ILE A 1 192 ? -6.119 -7.135 7.930 1.00 95.69 192 ILE A CA 1
ATOM 1484 C C . ILE A 1 192 ? -7.102 -6.020 7.562 1.00 95.69 192 ILE A C 1
ATOM 1486 O O . ILE A 1 192 ? -7.915 -6.171 6.649 1.00 95.69 192 ILE A O 1
ATOM 1490 N N . ILE A 1 193 ? -6.988 -4.895 8.252 1.00 97.44 193 ILE A N 1
ATOM 1491 C CA . ILE A 1 193 ? -7.706 -3.662 7.930 1.00 97.44 193 ILE A CA 1
ATOM 1492 C C . ILE A 1 193 ? -6.673 -2.562 7.719 1.00 97.44 193 ILE A C 1
ATOM 1494 O O . ILE A 1 193 ? -5.643 -2.568 8.388 1.00 97.44 193 ILE A O 1
ATOM 1498 N N . VAL A 1 194 ? -6.922 -1.629 6.806 1.00 97.69 194 VAL A N 1
ATOM 1499 C CA . VAL A 1 194 ? -6.139 -0.391 6.741 1.00 97.69 194 VAL A CA 1
ATOM 1500 C C . VAL A 1 194 ? -6.852 0.658 7.579 1.00 97.69 194 VAL A C 1
ATOM 1502 O O . VAL A 1 194 ? -8.065 0.789 7.461 1.00 97.69 194 VAL A O 1
ATOM 1505 N N . ALA A 1 195 ? -6.128 1.367 8.435 1.00 96.50 195 ALA A N 1
ATOM 1506 C CA . ALA A 1 195 ? -6.690 2.440 9.242 1.00 96.50 195 ALA A CA 1
ATOM 1507 C C . ALA A 1 195 ? -5.823 3.690 9.137 1.00 96.50 195 ALA A C 1
ATOM 1509 O O . ALA A 1 195 ? -4.594 3.581 9.177 1.00 96.50 195 ALA A O 1
ATOM 1510 N N . ASP A 1 196 ? -6.469 4.847 9.042 1.00 95.12 196 ASP A N 1
ATOM 1511 C CA . ASP A 1 196 ? -5.808 6.124 9.267 1.00 95.12 196 ASP A CA 1
ATOM 1512 C C . ASP A 1 196 ? -5.558 6.271 10.764 1.00 95.12 196 ASP A C 1
ATOM 1514 O O . ASP A 1 196 ? -6.492 6.467 11.539 1.00 95.12 196 ASP A O 1
ATOM 1518 N N . MET A 1 197 ? -4.317 6.038 11.187 1.00 93.31 197 MET A N 1
ATOM 1519 C CA . MET A 1 197 ? -3.968 6.013 12.606 1.00 93.31 197 MET A CA 1
ATOM 1520 C C . MET A 1 197 ? -3.490 7.374 13.097 1.00 93.31 197 MET A C 1
ATOM 1522 O O . MET A 1 197 ? -3.143 7.466 14.269 1.00 93.31 197 MET A O 1
ATOM 1526 N N . ASP A 1 198 ? -3.413 8.412 12.277 1.00 89.00 198 ASP A N 1
ATOM 1527 C CA . ASP A 1 198 ? -2.970 9.724 12.741 1.00 89.00 198 ASP A CA 1
ATOM 1528 C C . ASP A 1 198 ? -4.008 10.784 12.374 1.00 89.00 198 ASP A C 1
ATOM 1530 O O . ASP A 1 198 ? -4.088 11.152 11.208 1.00 89.00 198 ASP A O 1
ATOM 1534 N N . PRO A 1 199 ? -4.796 11.282 13.344 1.00 80.88 199 PRO A N 1
ATOM 1535 C CA . PRO A 1 199 ? -5.881 12.231 13.093 1.00 80.88 199 PRO A CA 1
ATOM 1536 C C . PRO A 1 199 ? -5.363 13.666 12.882 1.00 80.88 199 PRO A C 1
ATOM 1538 O O . PRO A 1 199 ? -5.883 14.642 13.430 1.00 80.88 199 PRO A O 1
ATOM 1541 N N . THR A 1 200 ? -4.256 13.802 12.150 1.00 83.75 200 THR A N 1
ATOM 1542 C CA . THR A 1 200 ? -3.627 15.083 11.824 1.00 83.75 200 THR A CA 1
ATOM 1543 C C . THR A 1 200 ? -3.988 15.512 10.401 1.00 83.75 200 THR A C 1
ATOM 1545 O O . THR A 1 200 ? -4.873 14.964 9.758 1.00 83.75 200 THR A O 1
ATOM 1548 N N . GLU A 1 201 ? -3.347 16.565 9.893 1.00 80.25 201 GLU A N 1
ATOM 1549 C CA . GLU A 1 201 ? -3.582 17.046 8.525 1.00 80.25 201 GLU A CA 1
ATOM 1550 C C . GLU A 1 201 ? -3.173 16.026 7.446 1.00 80.25 201 GLU A C 1
ATOM 1552 O O . GLU A 1 201 ? -3.742 16.008 6.350 1.00 80.25 201 GLU A O 1
ATOM 1557 N N . GLY A 1 202 ? -2.171 15.196 7.742 1.00 82.44 202 GLY A N 1
ATOM 1558 C CA . GLY A 1 202 ? -1.739 14.132 6.850 1.00 82.44 202 GLY A CA 1
ATOM 1559 C C . GLY A 1 202 ? -2.590 12.883 7.044 1.00 82.44 202 GLY A C 1
ATOM 1560 O O . GLY A 1 202 ? -2.863 12.496 8.169 1.00 82.44 202 GLY A O 1
ATOM 1561 N N . VAL A 1 203 ? -2.945 12.216 5.947 1.00 87.56 203 VAL A N 1
ATOM 1562 C CA . VAL A 1 203 ? -3.602 10.903 5.998 1.00 87.56 203 VAL A CA 1
ATOM 1563 C C . VAL A 1 203 ? -2.527 9.822 6.128 1.00 87.56 203 VAL A C 1
ATOM 1565 O O . VAL A 1 203 ? -1.757 9.597 5.183 1.00 87.56 203 VAL A O 1
ATOM 1568 N N . TRP A 1 204 ? -2.489 9.118 7.260 1.00 92.31 204 TRP A N 1
ATOM 1569 C CA . TRP A 1 204 ? -1.470 8.109 7.566 1.00 92.31 204 TRP A CA 1
ATOM 1570 C C . TRP A 1 204 ? -2.096 6.725 7.697 1.00 92.31 204 TRP A C 1
ATOM 1572 O O . TRP A 1 204 ? -2.450 6.239 8.769 1.00 92.31 204 TRP A O 1
ATOM 1582 N N . ASN A 1 205 ? -2.213 6.052 6.555 1.00 95.25 205 ASN A N 1
ATOM 1583 C CA . ASN A 1 205 ? -2.792 4.718 6.482 1.00 95.25 205 ASN A CA 1
ATOM 1584 C C . ASN A 1 205 ? -1.793 3.636 6.904 1.00 95.25 205 ASN A C 1
ATOM 1586 O O . ASN A 1 205 ? -0.778 3.443 6.230 1.00 95.25 205 ASN A O 1
ATOM 1590 N N . HIS A 1 206 ? -2.142 2.852 7.926 1.00 96.88 206 HIS A N 1
ATOM 1591 C CA . HIS A 1 206 ? -1.364 1.715 8.429 1.00 96.88 206 HIS A CA 1
ATOM 1592 C C . HIS A 1 206 ? -2.150 0.397 8.359 1.00 96.88 206 HIS A C 1
ATOM 1594 O O . HIS A 1 206 ? -3.367 0.390 8.563 1.00 96.88 206 HIS A O 1
ATOM 1600 N N . PRO A 1 207 ? -1.483 -0.755 8.149 1.00 97.38 207 PRO A N 1
ATOM 1601 C CA . PRO A 1 207 ? -2.137 -2.051 8.236 1.00 97.38 207 PRO A CA 1
ATOM 1602 C C . PRO A 1 207 ? -2.287 -2.483 9.706 1.00 97.38 207 PRO A C 1
ATOM 1604 O O . PRO A 1 207 ? -1.308 -2.707 10.427 1.00 97.38 207 PRO A O 1
ATOM 1607 N N . VAL A 1 208 ? -3.533 -2.649 10.140 1.00 98.06 208 VAL A N 1
ATOM 1608 C CA . VAL A 1 208 ? -3.940 -3.181 11.443 1.00 98.06 208 VAL A CA 1
ATOM 1609 C C . VAL A 1 208 ? -4.106 -4.695 11.342 1.00 98.06 208 VAL A C 1
ATOM 1611 O O . VAL A 1 208 ? -4.886 -5.203 10.533 1.00 98.06 208 VAL A O 1
ATOM 1614 N N . HIS A 1 209 ? -3.384 -5.429 12.186 1.00 95.19 209 HIS A N 1
ATOM 1615 C CA . HIS A 1 209 ? -3.303 -6.893 12.108 1.00 95.19 209 HIS A CA 1
ATOM 1616 C C . HIS A 1 209 ? -3.849 -7.604 13.349 1.00 95.19 209 HIS A C 1
ATOM 1618 O O . HIS A 1 209 ? -4.224 -8.774 13.272 1.00 95.19 209 HIS A O 1
ATOM 1624 N N . ALA A 1 210 ? -3.909 -6.927 14.497 1.00 97.50 210 ALA A N 1
ATOM 1625 C CA . ALA A 1 210 ? -4.469 -7.497 15.713 1.00 97.50 210 ALA A CA 1
ATOM 1626 C C . ALA A 1 210 ? -5.065 -6.419 16.615 1.00 97.50 210 ALA A C 1
ATOM 1628 O O . ALA A 1 210 ? -4.722 -5.241 16.541 1.00 97.50 210 ALA A O 1
ATOM 1629 N N . TYR A 1 211 ? -5.956 -6.843 17.502 1.00 98.38 211 TYR A N 1
ATOM 1630 C CA . TYR A 1 211 ? -6.537 -5.977 18.511 1.00 98.38 211 TYR A CA 1
ATOM 1631 C C . TYR A 1 211 ? -6.879 -6.776 19.768 1.00 98.38 211 TYR A C 1
ATOM 1633 O O . TYR A 1 211 ? -7.056 -7.997 19.723 1.00 98.38 211 TYR A O 1
ATOM 1641 N N . SER A 1 212 ? -7.011 -6.083 20.893 1.00 98.31 212 SER A N 1
ATOM 1642 C CA . SER A 1 212 ? -7.587 -6.641 22.114 1.00 98.31 212 SER A CA 1
ATOM 1643 C C . SER A 1 212 ? -8.538 -5.639 22.753 1.00 98.31 212 SER A C 1
ATOM 1645 O O . SER A 1 212 ? -8.321 -4.435 22.663 1.00 98.31 212 SER A O 1
ATOM 1647 N N . VAL A 1 213 ? -9.606 -6.135 23.378 1.00 98.19 213 VAL A N 1
ATOM 1648 C CA . VAL A 1 213 ? -10.605 -5.302 24.058 1.00 98.19 213 VAL A CA 1
ATOM 1649 C C . VAL A 1 213 ? -10.703 -5.742 25.508 1.00 98.19 213 VAL A C 1
ATOM 1651 O O . VAL A 1 213 ? -10.869 -6.930 25.795 1.00 98.19 213 VAL A O 1
ATOM 1654 N N . LYS A 1 214 ? -10.626 -4.778 26.423 1.00 98.12 214 LYS A N 1
ATOM 1655 C CA . LYS A 1 214 ? -10.850 -4.968 27.856 1.00 98.12 214 LYS A CA 1
ATOM 1656 C C . LYS A 1 214 ? -12.059 -4.144 28.269 1.00 98.12 214 LYS A C 1
ATOM 1658 O O . LYS A 1 214 ? -12.127 -2.955 27.987 1.00 98.12 214 LYS A O 1
ATOM 1663 N N . LEU A 1 215 ? -13.015 -4.783 28.934 1.00 97.50 215 LEU A N 1
ATOM 1664 C CA . LEU A 1 215 ? -14.223 -4.136 29.440 1.00 97.50 215 LEU A CA 1
ATOM 1665 C C . LEU A 1 215 ? -14.226 -4.193 30.964 1.00 97.50 215 LEU A C 1
ATOM 1667 O O . LEU A 1 215 ? -13.984 -5.249 31.552 1.00 97.50 215 LEU A O 1
ATOM 1671 N N . GLU A 1 216 ? -14.525 -3.066 31.594 1.00 96.88 216 GLU A N 1
ATOM 1672 C CA . GLU A 1 216 ? -14.754 -2.976 33.030 1.00 96.88 216 GLU A CA 1
ATOM 1673 C C . GLU A 1 216 ? -16.134 -3.537 33.412 1.00 96.88 216 GLU A C 1
ATOM 1675 O O . GLU A 1 216 ? -16.991 -3.827 32.570 1.00 96.88 216 GLU A O 1
ATOM 1680 N N . ALA A 1 217 ? -16.374 -3.678 34.718 1.00 94.25 217 ALA A N 1
ATOM 1681 C CA . ALA A 1 217 ? -17.701 -3.999 35.223 1.00 94.25 217 ALA A CA 1
ATOM 1682 C C . ALA A 1 217 ? -18.692 -2.863 34.908 1.00 94.25 217 ALA A C 1
ATOM 1684 O O . ALA A 1 217 ? -18.375 -1.682 35.068 1.00 94.25 217 ALA A O 1
ATOM 1685 N N . ALA A 1 218 ? -19.907 -3.226 34.491 1.00 93.25 218 ALA A N 1
ATOM 1686 C CA . ALA A 1 218 ? -20.954 -2.254 34.201 1.00 93.25 218 ALA A CA 1
ATOM 1687 C C . ALA A 1 218 ? -21.345 -1.461 35.458 1.00 93.25 218 ALA A C 1
ATOM 1689 O O . ALA A 1 218 ? -21.541 -2.028 36.534 1.00 93.25 218 ALA A O 1
ATOM 1690 N N . LYS A 1 219 ? -21.516 -0.147 35.303 1.00 94.94 219 LYS A N 1
ATOM 1691 C CA . LYS A 1 219 ? -22.083 0.758 36.308 1.00 94.94 219 LYS A CA 1
ATOM 1692 C C . LYS A 1 219 ? -23.390 1.316 35.754 1.00 94.94 219 LYS A C 1
ATOM 1694 O O . LYS A 1 219 ? -23.390 2.234 34.935 1.00 94.94 219 LYS A O 1
ATOM 1699 N N . GLY A 1 220 ? -24.510 0.713 36.152 1.00 95.12 220 GLY A N 1
ATOM 1700 C CA . GLY A 1 220 ? -25.806 0.974 35.522 1.00 95.12 220 GLY A CA 1
ATOM 1701 C C . GLY A 1 220 ? -25.809 0.505 34.063 1.00 95.12 220 GLY A C 1
ATOM 1702 O O . GLY A 1 220 ? -25.477 -0.642 33.782 1.00 95.12 220 GLY A O 1
ATOM 1703 N N . ASN A 1 221 ? -26.152 1.397 33.132 1.00 97.06 221 ASN A N 1
ATOM 1704 C CA . ASN A 1 221 ? -26.118 1.132 31.689 1.00 97.06 221 ASN A CA 1
ATOM 1705 C C . ASN A 1 221 ? -24.800 1.565 31.020 1.00 97.06 221 ASN A C 1
ATOM 1707 O O . ASN A 1 221 ? -24.747 1.657 29.794 1.00 97.06 221 ASN A O 1
ATOM 1711 N N . LYS A 1 222 ? -23.759 1.872 31.801 1.00 98.12 222 LYS A N 1
ATOM 1712 C CA . LYS A 1 222 ? -22.462 2.333 31.299 1.00 98.12 222 LYS A CA 1
ATOM 1713 C C . LYS A 1 222 ? -21.379 1.296 31.532 1.00 98.12 222 LYS A C 1
ATOM 1715 O O . LYS A 1 222 ? -21.266 0.743 32.625 1.00 98.12 222 LYS A O 1
ATOM 1720 N N . VAL A 1 223 ? -20.560 1.064 30.513 1.00 98.31 223 VAL A N 1
ATOM 1721 C CA . VAL A 1 223 ? -19.400 0.169 30.571 1.00 98.31 223 VAL A CA 1
ATOM 1722 C C . VAL A 1 223 ? -18.201 0.923 30.032 1.00 98.31 223 VAL A C 1
ATOM 1724 O O . VAL A 1 223 ? -18.210 1.343 28.879 1.00 98.31 223 VAL A O 1
ATOM 1727 N N . LYS A 1 224 ? -17.175 1.099 30.859 1.00 98.44 224 LYS A N 1
ATOM 1728 C CA . LYS A 1 224 ? -15.888 1.618 30.398 1.00 98.44 224 LYS A CA 1
ATOM 1729 C C . LYS A 1 224 ? -15.030 0.482 29.866 1.00 98.44 224 LYS A C 1
ATOM 1731 O O . LYS A 1 224 ? -15.204 -0.672 30.262 1.00 98.44 224 LYS A O 1
ATOM 1736 N N . GLY A 1 225 ? -14.114 0.804 28.973 1.00 98.19 225 GLY A N 1
ATOM 1737 C CA . GLY A 1 225 ? -13.175 -0.168 28.451 1.00 98.19 225 GLY A CA 1
ATOM 1738 C C . GLY A 1 225 ? -12.010 0.476 27.730 1.00 98.19 225 GLY A C 1
ATOM 1739 O O . GLY A 1 225 ? -11.944 1.697 27.577 1.00 98.19 225 GLY A O 1
ATOM 1740 N N . SER A 1 226 ? -11.108 -0.385 27.282 1.00 98.56 226 SER A N 1
ATOM 1741 C CA . SER A 1 226 ? -10.008 -0.020 26.411 1.00 98.56 226 SER A CA 1
ATOM 1742 C C . SER A 1 226 ? -9.875 -0.991 25.246 1.00 98.56 226 SER A C 1
ATOM 1744 O O . SER A 1 226 ? -10.224 -2.172 25.343 1.00 98.56 226 SER A O 1
ATOM 1746 N N . ILE A 1 227 ? -9.396 -0.471 24.122 1.00 98.50 227 ILE A N 1
ATOM 1747 C CA . ILE A 1 227 ? -9.050 -1.222 22.923 1.00 98.50 227 ILE A CA 1
ATOM 1748 C C . ILE A 1 227 ? -7.579 -0.968 22.607 1.00 98.50 227 ILE A C 1
ATOM 1750 O O . ILE A 1 227 ? -7.169 0.175 22.443 1.00 98.50 227 ILE A O 1
ATOM 1754 N N . THR A 1 228 ? -6.784 -2.031 22.535 1.00 98.62 228 THR A N 1
ATOM 1755 C CA . THR A 1 228 ? -5.387 -1.969 22.092 1.00 98.62 228 THR A CA 1
ATOM 1756 C C . THR A 1 228 ? -5.318 -2.444 20.650 1.00 98.62 228 THR A C 1
ATOM 1758 O O . THR A 1 228 ? -5.711 -3.574 20.362 1.00 98.62 228 THR A O 1
ATOM 1761 N N . ILE A 1 229 ? -4.835 -1.585 19.758 1.00 98.44 229 ILE A N 1
ATOM 1762 C CA . ILE A 1 229 ? -4.728 -1.794 18.313 1.00 98.44 229 ILE A CA 1
ATOM 1763 C C . ILE A 1 229 ? -3.266 -2.060 17.984 1.00 98.44 229 ILE A C 1
ATOM 1765 O O . ILE A 1 229 ? -2.419 -1.249 18.338 1.00 98.44 229 ILE A O 1
ATOM 1769 N N . ASN A 1 230 ? -2.973 -3.170 17.309 1.00 97.81 230 ASN A N 1
ATOM 1770 C CA . ASN A 1 230 ? -1.630 -3.503 16.844 1.00 97.81 230 ASN A CA 1
ATOM 1771 C C . ASN A 1 230 ? -1.562 -3.272 15.333 1.00 97.81 230 ASN A C 1
ATOM 1773 O O . ASN A 1 230 ? -2.361 -3.834 14.571 1.00 97.81 230 ASN A O 1
ATOM 1777 N N . TYR A 1 231 ? -0.602 -2.462 14.900 1.00 97.44 231 TYR A N 1
ATOM 1778 C CA . TYR A 1 231 ? -0.448 -2.042 13.509 1.00 97.44 231 TYR A CA 1
ATOM 1779 C C . TYR A 1 231 ? 1.029 -1.946 13.119 1.00 97.44 231 TYR A C 1
ATOM 1781 O O . TYR A 1 231 ? 1.905 -1.970 13.986 1.00 97.44 231 TYR A O 1
ATOM 1789 N N . ALA A 1 232 ? 1.316 -1.916 11.817 1.00 95.56 232 ALA A N 1
ATOM 1790 C CA . ALA A 1 232 ? 2.683 -1.710 11.346 1.00 95.56 232 ALA A CA 1
ATOM 1791 C C . ALA A 1 232 ? 3.023 -0.214 11.312 1.00 95.56 232 ALA A C 1
ATOM 1793 O O . ALA A 1 232 ? 2.247 0.578 10.776 1.00 95.56 232 ALA A O 1
ATOM 1794 N N . LYS A 1 233 ? 4.187 0.166 11.838 1.00 93.38 233 LYS A N 1
ATOM 1795 C CA . LYS A 1 233 ? 4.747 1.512 11.685 1.00 93.38 233 LYS A CA 1
ATOM 1796 C C . LYS A 1 233 ? 5.517 1.627 10.365 1.00 93.38 233 LYS A C 1
ATOM 1798 O O . LYS A 1 233 ? 5.971 0.631 9.806 1.00 93.38 233 LYS A O 1
ATOM 1803 N N . ASP A 1 234 ? 5.651 2.844 9.876 1.00 84.81 234 ASP A N 1
ATOM 1804 C CA . ASP A 1 234 ? 6.270 3.215 8.601 1.00 84.81 234 ASP A CA 1
ATOM 1805 C C . ASP A 1 234 ? 7.767 3.563 8.719 1.00 84.81 234 ASP A C 1
ATOM 1807 O O . ASP A 1 234 ? 8.505 3.473 7.737 1.00 84.81 234 ASP A O 1
ATOM 1811 N N . GLU A 1 235 ? 8.249 3.865 9.926 1.00 84.75 235 GLU A N 1
ATOM 1812 C CA . GLU A 1 235 ? 9.668 4.077 10.240 1.00 84.75 235 GLU A CA 1
ATOM 1813 C C . GLU A 1 235 ? 10.455 2.756 10.306 1.00 84.75 235 GLU A C 1
ATOM 1815 O O . GLU A 1 235 ? 10.855 2.273 11.373 1.00 84.75 235 GLU A O 1
ATOM 1820 N N . VAL A 1 236 ? 10.658 2.136 9.144 1.00 85.50 236 VAL A N 1
ATOM 1821 C CA . VAL A 1 236 ? 11.309 0.829 9.020 1.00 85.50 236 VAL A CA 1
ATOM 1822 C C . VAL A 1 236 ? 12.446 0.818 8.003 1.00 85.50 236 VAL A C 1
ATOM 1824 O O . VAL A 1 236 ? 12.457 1.561 7.021 1.00 85.50 236 VAL A O 1
ATOM 1827 N N . VAL A 1 237 ? 13.418 -0.075 8.211 1.00 87.38 237 VAL A N 1
ATOM 1828 C CA . VAL A 1 237 ? 14.500 -0.289 7.245 1.00 87.38 237 VAL A CA 1
ATOM 1829 C C . VAL A 1 237 ? 13.912 -0.903 5.975 1.00 87.38 237 VAL A C 1
ATOM 1831 O O . VAL A 1 237 ? 13.353 -1.996 5.995 1.00 87.38 237 VAL A O 1
ATOM 1834 N N . ILE A 1 238 ? 14.081 -0.206 4.852 1.00 85.12 238 ILE A N 1
ATOM 1835 C CA . ILE A 1 238 ? 13.402 -0.484 3.574 1.00 85.12 238 ILE A CA 1
ATOM 1836 C C . ILE A 1 238 ? 13.546 -1.946 3.109 1.00 85.12 238 ILE A C 1
ATOM 1838 O O . ILE A 1 238 ? 12.620 -2.539 2.557 1.00 85.12 238 ILE A O 1
ATOM 1842 N N . ASP A 1 239 ? 14.719 -2.531 3.331 1.00 85.38 239 ASP A N 1
ATOM 1843 C CA . ASP A 1 239 ? 15.074 -3.874 2.874 1.00 85.38 239 ASP A CA 1
ATOM 1844 C C . ASP A 1 239 ? 14.837 -4.988 3.891 1.00 85.38 239 ASP A C 1
ATOM 1846 O O . ASP A 1 239 ? 15.122 -6.154 3.603 1.00 85.38 239 ASP A O 1
ATOM 1850 N N . GLU A 1 240 ? 14.404 -4.638 5.093 1.00 90.00 240 GLU A N 1
ATOM 1851 C CA . GLU A 1 240 ? 14.167 -5.624 6.127 1.00 90.00 240 GLU A CA 1
ATOM 1852 C C . GLU A 1 240 ? 12.927 -6.460 5.790 1.00 90.00 240 GLU A C 1
ATOM 1854 O O . GLU A 1 240 ? 11.959 -5.982 5.188 1.00 90.00 240 GLU A O 1
ATOM 1859 N N . VAL A 1 241 ? 13.004 -7.750 6.122 1.00 93.88 241 VAL A N 1
ATOM 1860 C CA . VAL A 1 241 ? 11.940 -8.734 5.908 1.00 93.88 241 VAL A CA 1
ATOM 1861 C C . VAL A 1 241 ? 11.381 -9.114 7.272 1.00 93.88 241 VAL A C 1
ATOM 1863 O O . VAL A 1 241 ? 11.920 -9.975 7.977 1.00 93.88 241 VAL A O 1
ATOM 1866 N N . PHE A 1 242 ? 10.300 -8.450 7.658 1.00 93.38 242 PHE A N 1
ATOM 1867 C CA . PHE A 1 242 ? 9.775 -8.487 9.017 1.00 93.38 242 PHE A CA 1
ATOM 1868 C C . PHE A 1 242 ? 9.098 -9.803 9.374 1.00 93.38 242 PHE A C 1
ATOM 1870 O O . PHE A 1 242 ? 9.205 -10.263 10.505 1.00 93.38 242 PHE A O 1
ATOM 1877 N N . THR A 1 243 ? 8.489 -10.483 8.408 1.00 92.00 243 THR A N 1
ATOM 1878 C CA . THR A 1 243 ? 7.892 -11.816 8.586 1.00 92.00 243 THR A CA 1
ATOM 1879 C C . THR A 1 243 ? 8.897 -12.864 9.063 1.00 92.00 243 THR A C 1
ATOM 1881 O O . THR A 1 243 ? 8.506 -13.846 9.692 1.00 92.00 243 THR A O 1
ATOM 1884 N N . THR A 1 244 ? 10.192 -12.648 8.817 1.00 91.50 244 THR A N 1
ATOM 1885 C CA . THR A 1 244 ? 11.275 -13.520 9.301 1.00 91.50 244 THR A CA 1
ATOM 1886 C C . THR A 1 244 ? 11.946 -13.005 10.576 1.00 91.50 244 THR A C 1
ATOM 1888 O O . THR A 1 244 ? 12.659 -13.757 11.246 1.00 91.50 244 THR A O 1
ATOM 1891 N N . ASN A 1 245 ? 11.698 -11.748 10.955 1.00 92.38 245 ASN A N 1
ATOM 1892 C CA . ASN A 1 245 ? 12.256 -11.145 12.155 1.00 92.38 245 ASN A CA 1
ATOM 1893 C C . ASN A 1 245 ? 11.346 -11.411 13.365 1.00 92.38 245 ASN A C 1
ATOM 1895 O O . ASN A 1 245 ? 10.280 -10.819 13.510 1.00 92.38 245 ASN A O 1
ATOM 1899 N N . LYS A 1 246 ? 11.800 -12.261 14.293 1.00 92.25 246 LYS A N 1
ATOM 1900 C CA . LYS A 1 246 ? 11.055 -12.571 15.527 1.00 92.25 246 LYS A CA 1
ATOM 1901 C C . LYS A 1 246 ? 10.779 -11.347 16.403 1.00 92.25 246 LYS A C 1
ATOM 1903 O O . LYS A 1 246 ? 9.790 -11.357 17.125 1.00 92.25 246 LYS A O 1
ATOM 1908 N N . ALA A 1 247 ? 11.644 -10.333 16.364 1.00 92.19 247 ALA A N 1
ATOM 1909 C CA . ALA A 1 247 ? 11.490 -9.128 17.172 1.00 92.19 247 ALA A CA 1
ATOM 1910 C C . ALA A 1 247 ? 10.378 -8.203 16.657 1.00 92.19 247 ALA A C 1
ATOM 1912 O O . ALA A 1 247 ? 9.926 -7.358 17.421 1.00 92.19 247 ALA A O 1
ATOM 1913 N N . ARG A 1 248 ? 9.949 -8.361 15.391 1.00 93.44 248 ARG A N 1
ATOM 1914 C CA . ARG A 1 248 ? 8.897 -7.559 14.743 1.00 93.44 248 ARG A CA 1
ATOM 1915 C C . ARG A 1 248 ? 8.971 -6.057 15.070 1.00 93.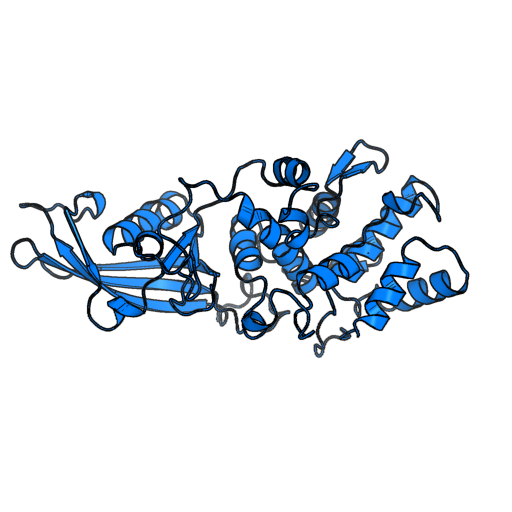44 248 ARG A C 1
ATOM 1917 O O . ARG A 1 248 ? 7.989 -5.484 15.537 1.00 93.44 248 ARG A O 1
ATOM 1924 N N . PRO A 1 249 ? 10.129 -5.404 14.839 1.00 93.62 249 PRO A N 1
ATOM 1925 C CA . PRO A 1 249 ? 10.303 -3.986 15.154 1.00 93.62 249 PRO A CA 1
ATOM 1926 C C . PRO A 1 249 ? 9.440 -3.068 14.274 1.00 93.62 249 PRO A C 1
ATOM 1928 O O . PRO A 1 249 ? 9.319 -1.882 14.574 1.00 93.62 249 PRO A O 1
ATOM 1931 N N . ASP A 1 250 ? 8.853 -3.615 13.206 1.00 94.19 250 ASP A N 1
ATOM 1932 C CA . ASP A 1 250 ? 7.838 -2.993 12.361 1.00 94.19 250 ASP A CA 1
ATOM 1933 C C . ASP A 1 250 ? 6.478 -2.860 13.041 1.00 94.19 250 ASP A C 1
ATOM 1935 O O . ASP A 1 250 ? 5.645 -2.103 12.559 1.00 94.19 250 ASP A O 1
ATOM 1939 N N . LEU A 1 251 ? 6.221 -3.584 14.130 1.00 95.62 251 LEU A N 1
ATOM 1940 C CA . LEU A 1 251 ? 4.942 -3.530 14.822 1.00 95.62 251 LEU A CA 1
ATOM 1941 C C . LEU A 1 251 ? 4.975 -2.544 15.985 1.00 95.62 251 LEU A C 1
ATOM 1943 O O . LEU A 1 251 ? 5.964 -2.417 16.706 1.00 95.62 251 LEU A O 1
ATOM 1947 N N . THR A 1 252 ? 3.852 -1.867 16.177 1.00 96.62 252 THR A N 1
ATOM 1948 C CA . THR A 1 252 ? 3.595 -0.991 17.315 1.00 96.62 252 THR A CA 1
ATOM 1949 C C . THR A 1 252 ? 2.147 -1.155 17.774 1.00 96.62 252 THR A C 1
ATOM 1951 O O . THR A 1 252 ? 1.331 -1.794 17.097 1.00 96.62 252 THR A O 1
ATOM 1954 N N . GLU A 1 253 ? 1.820 -0.589 18.932 1.00 97.31 253 GLU A N 1
ATOM 1955 C CA . GLU A 1 253 ? 0.472 -0.623 19.482 1.00 97.31 253 GLU A CA 1
ATOM 1956 C C . GLU A 1 253 ? 0.003 0.741 19.989 1.00 97.31 253 GLU A C 1
ATOM 1958 O O . GLU A 1 253 ? 0.790 1.570 20.443 1.00 97.31 253 GLU A O 1
ATOM 1963 N N . ARG A 1 254 ? -1.314 0.956 19.943 1.00 97.50 254 ARG A N 1
ATOM 1964 C CA . ARG A 1 254 ? -1.986 2.104 20.560 1.00 97.50 254 ARG A CA 1
ATOM 1965 C C . ARG A 1 254 ? -3.161 1.624 21.392 1.00 97.50 254 ARG A C 1
ATOM 1967 O O . ARG A 1 254 ? -3.958 0.817 20.919 1.00 97.50 254 ARG A O 1
ATOM 1974 N N . THR A 1 255 ? -3.290 2.133 22.615 1.00 98.38 255 THR A N 1
ATOM 1975 C CA . THR A 1 255 ? -4.440 1.843 23.481 1.00 98.38 255 THR A CA 1
ATOM 1976 C C . THR A 1 255 ? -5.367 3.047 23.557 1.00 98.38 255 THR A C 1
ATOM 1978 O O . THR A 1 255 ? -4.937 4.133 23.930 1.00 98.38 255 THR A O 1
ATOM 1981 N N . LEU A 1 256 ? -6.642 2.829 23.241 1.00 98.44 256 LEU A N 1
ATOM 1982 C CA . LEU A 1 256 ? -7.697 3.835 23.279 1.00 98.44 256 LEU A CA 1
ATOM 1983 C C . LEU A 1 256 ? -8.725 3.483 24.349 1.00 98.44 256 LEU A C 1
ATOM 1985 O O . LEU A 1 256 ? -9.061 2.314 24.534 1.00 98.44 256 LEU A O 1
ATOM 1989 N N . ASN A 1 257 ? -9.253 4.492 25.029 1.00 98.56 257 ASN A N 1
ATOM 1990 C CA . ASN A 1 257 ? -10.223 4.354 26.105 1.00 98.56 257 ASN A CA 1
ATOM 1991 C C . ASN A 1 257 ? -11.600 4.834 25.652 1.00 98.56 257 ASN A C 1
ATOM 1993 O O . ASN A 1 257 ? -11.732 5.840 24.954 1.00 98.56 257 ASN A O 1
ATOM 1997 N N . PHE A 1 258 ? -12.644 4.130 26.080 1.00 98.50 258 PHE A N 1
ATOM 1998 C CA . PHE A 1 258 ? -14.010 4.421 25.660 1.00 98.50 258 PHE A CA 1
ATOM 1999 C C . PHE A 1 258 ? -15.047 4.126 26.747 1.00 98.50 258 PHE A C 1
ATOM 2001 O O . PHE A 1 258 ? -14.796 3.423 27.730 1.00 98.50 258 PHE A O 1
ATOM 2008 N N . GLU A 1 259 ? -16.254 4.648 26.539 1.00 98.44 259 GLU A N 1
ATOM 2009 C CA . GLU A 1 259 ? -17.461 4.297 27.282 1.00 98.44 259 GLU A CA 1
ATOM 2010 C C . GLU A 1 259 ? -18.549 3.816 26.318 1.00 98.44 259 GLU A C 1
ATOM 2012 O O . GLU A 1 259 ? -18.847 4.467 25.316 1.00 98.44 259 GLU A O 1
ATOM 2017 N N . LEU A 1 260 ? -19.185 2.698 26.658 1.00 98.38 260 LEU A N 1
ATOM 2018 C CA . LEU A 1 260 ? -20.350 2.146 25.980 1.00 98.38 260 LEU A CA 1
ATOM 2019 C C . LEU A 1 260 ? -21.609 2.405 26.810 1.00 98.38 260 LEU A C 1
ATOM 2021 O O . LEU A 1 260 ? -21.604 2.292 28.037 1.00 98.38 260 LEU A O 1
ATOM 2025 N N . THR A 1 261 ? -22.709 2.688 26.122 1.00 98.25 261 THR A N 1
ATOM 2026 C CA . THR A 1 261 ? -24.065 2.697 26.673 1.00 98.25 261 THR A CA 1
ATOM 2027 C C . THR A 1 261 ? -24.765 1.418 26.239 1.00 98.25 261 THR A C 1
ATOM 2029 O O . THR A 1 261 ? -25.020 1.213 25.052 1.00 98.25 261 THR A O 1
ATOM 2032 N N . VAL A 1 262 ? -25.074 0.551 27.195 1.00 98.00 262 VAL A N 1
ATOM 2033 C CA . VAL A 1 262 ? -25.531 -0.819 26.943 1.00 98.00 262 VAL A CA 1
ATOM 2034 C C . VAL A 1 262 ? -26.993 -1.019 27.365 1.00 98.00 262 VAL A C 1
ATOM 2036 O O . VAL A 1 262 ? -27.490 -0.293 28.231 1.00 98.00 262 VAL A O 1
ATOM 2039 N N . PRO A 1 263 ? -27.735 -1.961 26.756 1.00 96.94 263 PRO A N 1
ATOM 2040 C CA . PRO A 1 263 ? -29.082 -2.310 27.203 1.00 96.94 263 PRO A CA 1
ATOM 2041 C C . PRO A 1 263 ? -29.087 -2.930 28.612 1.00 96.94 263 PRO A C 1
ATOM 2043 O O . PRO A 1 263 ? -28.073 -3.414 29.110 1.00 96.94 263 PRO A O 1
ATOM 2046 N N . ALA A 1 264 ? -30.254 -2.949 29.262 1.00 95.62 264 ALA A N 1
ATOM 2047 C CA . ALA A 1 264 ? -30.432 -3.705 30.500 1.00 95.62 264 ALA A CA 1
ATOM 2048 C C . ALA A 1 264 ? -30.218 -5.207 30.238 1.00 95.62 264 ALA A C 1
ATOM 2050 O O . ALA A 1 264 ? -30.666 -5.721 29.216 1.00 95.62 264 ALA A O 1
ATOM 2051 N N . GLY A 1 265 ? -29.528 -5.899 31.150 1.00 93.69 265 GLY A N 1
ATOM 2052 C CA . GLY A 1 265 ? -29.203 -7.320 30.977 1.00 93.69 265 GLY A CA 1
ATOM 2053 C C . GLY A 1 265 ? -28.199 -7.601 29.853 1.00 93.69 265 GLY A C 1
ATOM 2054 O O . GLY A 1 265 ? -28.198 -8.702 29.314 1.00 93.69 265 GLY A O 1
ATOM 2055 N N . TRP A 1 266 ? -27.376 -6.612 29.481 1.00 95.81 266 TRP A N 1
ATOM 2056 C CA . TRP A 1 266 ? -26.401 -6.727 28.397 1.00 95.81 266 TRP A CA 1
ATOM 2057 C C . TRP A 1 266 ? -25.547 -7.997 28.486 1.00 95.81 266 TRP A C 1
ATOM 2059 O O . TRP A 1 266 ? -24.865 -8.247 29.481 1.00 95.81 266 TRP A O 1
ATOM 2069 N N . ASP A 1 267 ? -25.534 -8.761 27.397 1.00 93.56 267 ASP A N 1
ATOM 2070 C CA . ASP A 1 267 ? -24.826 -10.036 27.253 1.00 93.56 267 ASP A CA 1
ATOM 2071 C C . ASP A 1 267 ? -23.350 -9.871 26.849 1.00 93.56 267 ASP A C 1
ATOM 2073 O O . ASP A 1 267 ? -22.700 -10.830 26.434 1.00 93.56 267 ASP A O 1
ATOM 2077 N N . LYS A 1 268 ? -22.816 -8.649 26.973 1.00 92.94 268 LYS A N 1
ATOM 2078 C CA . LYS A 1 268 ? -21.460 -8.251 26.566 1.00 92.94 268 LYS A CA 1
ATOM 2079 C C . LYS A 1 268 ? -21.195 -8.313 25.056 1.00 92.94 268 LYS A C 1
ATOM 2081 O O . LYS A 1 268 ? -20.036 -8.242 24.653 1.00 92.94 268 LYS A O 1
ATOM 2086 N N . LYS A 1 269 ? -22.225 -8.395 24.202 1.00 93.31 269 LYS A N 1
ATOM 2087 C CA . LYS A 1 269 ? -22.050 -8.246 22.747 1.00 93.31 269 LYS A CA 1
ATOM 2088 C C . LYS A 1 269 ? -22.039 -6.779 22.344 1.00 93.31 269 LYS A C 1
ATOM 2090 O O . LYS A 1 269 ? -23.038 -6.076 22.514 1.00 93.31 269 LYS A O 1
ATOM 2095 N N . VAL A 1 270 ? -20.937 -6.331 21.748 1.00 93.31 270 VAL A N 1
ATOM 2096 C CA . VAL A 1 270 ? -20.765 -4.939 21.296 1.00 93.31 270 VAL A CA 1
ATOM 2097 C C . VAL A 1 270 ? -21.772 -4.548 20.212 1.00 93.31 270 VAL A C 1
ATOM 2099 O O . VAL A 1 270 ? -22.237 -3.415 20.197 1.00 93.31 270 VAL A O 1
ATOM 2102 N N . SER A 1 271 ? -22.244 -5.502 19.409 1.00 92.38 271 SER A N 1
ATOM 2103 C CA . SER A 1 271 ? -23.306 -5.286 18.418 1.00 92.38 271 SER A CA 1
ATOM 2104 C C . SER A 1 271 ? -24.670 -4.882 18.999 1.00 92.38 271 SER A C 1
ATOM 2106 O O . SER A 1 271 ? -25.553 -4.490 18.246 1.00 92.38 271 SER A O 1
ATOM 2108 N N . SER A 1 272 ? -24.863 -4.975 20.321 1.00 94.94 272 SER A N 1
ATOM 2109 C CA . SER A 1 272 ? -26.084 -4.518 21.008 1.00 94.94 272 SER A CA 1
ATOM 2110 C C . SER A 1 272 ? -25.924 -3.179 21.740 1.00 94.94 272 SER A C 1
ATOM 2112 O O . SER A 1 272 ? -26.860 -2.721 22.401 1.00 94.94 272 SER A O 1
ATOM 2114 N N . VAL A 1 273 ? -24.745 -2.554 21.654 1.00 96.31 273 VAL A N 1
ATOM 2115 C CA . VAL A 1 273 ? -24.477 -1.225 22.220 1.00 96.31 273 VAL A CA 1
ATOM 2116 C C . VAL A 1 273 ? -25.402 -0.194 21.577 1.00 96.31 273 VAL A C 1
ATOM 2118 O O . VAL A 1 273 ? -25.600 -0.189 20.369 1.00 96.31 273 VAL A O 1
ATOM 2121 N N . LYS A 1 274 ? -25.977 0.687 22.400 1.00 94.19 274 LYS A N 1
ATOM 2122 C CA . LYS A 1 274 ? -26.905 1.734 21.945 1.00 94.19 274 LYS A CA 1
ATOM 2123 C C . LYS A 1 274 ? -26.204 3.032 21.552 1.00 94.19 274 LYS A C 1
ATOM 2125 O O . LYS A 1 274 ? -26.744 3.800 20.770 1.00 94.19 274 LYS A O 1
ATOM 2130 N N . ALA A 1 275 ? -25.065 3.310 22.178 1.00 96.06 275 ALA A N 1
ATOM 2131 C CA . ALA A 1 275 ? -24.230 4.477 21.919 1.00 96.06 275 ALA A CA 1
ATOM 2132 C C . ALA A 1 275 ? -22.841 4.248 22.520 1.00 96.06 275 ALA A C 1
ATOM 2134 O O . ALA A 1 275 ? -22.711 3.530 23.514 1.00 96.06 275 ALA A O 1
ATOM 2135 N N . SER A 1 276 ? -21.817 4.917 22.004 1.00 97.19 276 SER A N 1
ATOM 2136 C CA . SER A 1 276 ? -20.487 4.929 22.617 1.00 97.19 276 SER A CA 1
ATOM 2137 C C . SER A 1 276 ? -19.804 6.274 22.437 1.00 97.19 276 SER A C 1
ATOM 2139 O O . SER A 1 276 ? -20.193 7.044 21.566 1.00 97.19 276 SER A O 1
ATOM 2141 N N . LYS A 1 277 ? -18.767 6.533 23.229 1.00 96.81 277 LYS A N 1
ATOM 2142 C CA . LYS A 1 277 ? -17.898 7.704 23.080 1.00 96.81 277 LYS A CA 1
ATOM 2143 C C . LYS A 1 277 ? -16.459 7.379 23.465 1.00 96.81 277 LYS A C 1
ATOM 2145 O O . LYS A 1 277 ? -16.235 6.532 24.336 1.00 96.81 277 LYS A O 1
ATOM 2150 N N . TRP A 1 278 ? -15.515 8.074 22.847 1.00 97.31 278 TRP A N 1
ATOM 2151 C CA . TRP A 1 278 ? -14.113 8.083 23.252 1.00 97.31 278 TRP A CA 1
ATOM 2152 C C . TRP A 1 278 ? -13.925 8.829 24.585 1.00 97.31 278 TRP A C 1
ATOM 2154 O O . TRP A 1 278 ? -14.777 9.628 24.987 1.00 97.31 278 TRP A O 1
ATOM 2164 N N . LEU A 1 279 ? -12.852 8.517 25.316 1.00 97.38 279 LEU A N 1
ATOM 2165 C CA . LEU A 1 279 ? -12.530 9.104 26.622 1.00 97.38 279 LEU A CA 1
ATOM 2166 C C . LEU A 1 279 ? -11.080 9.600 26.673 1.00 97.38 279 LEU A C 1
ATOM 2168 O O . LEU A 1 279 ? -10.182 8.916 26.188 1.00 97.38 279 LEU A O 1
ATOM 2172 N N . GLY A 1 280 ? -10.848 10.712 27.379 1.00 96.69 280 GLY A N 1
ATOM 2173 C CA . GLY A 1 280 ? -9.503 11.273 27.571 1.00 96.69 280 GLY A CA 1
ATOM 2174 C C . GLY A 1 280 ? -8.830 11.570 26.233 1.00 96.69 280 GLY A C 1
ATOM 2175 O O . GLY A 1 280 ? -9.515 11.938 25.288 1.00 96.69 280 GLY A O 1
ATOM 2176 N N . ASP A 1 281 ? -7.528 11.316 26.132 1.00 96.00 281 ASP A N 1
ATOM 2177 C CA . ASP A 1 281 ? -6.744 11.551 24.908 1.00 96.00 281 ASP A CA 1
ATOM 2178 C C . ASP A 1 281 ? -7.265 10.771 23.692 1.00 96.00 281 ASP A C 1
ATOM 2180 O O . ASP A 1 281 ? -7.017 11.142 22.550 1.00 96.00 281 ASP A O 1
ATOM 2184 N N . SER A 1 282 ? -8.037 9.701 23.911 1.00 96.31 282 SER A N 1
ATOM 2185 C CA . SER A 1 282 ? -8.624 8.929 22.817 1.00 96.31 282 SER A CA 1
ATOM 2186 C C . SER A 1 282 ? -9.680 9.691 22.033 1.00 96.31 282 SER A C 1
ATOM 2188 O O . SER A 1 282 ? -10.059 9.185 20.991 1.00 96.31 282 SER A O 1
ATOM 2190 N N . THR A 1 283 ? -10.161 10.851 22.500 1.00 92.56 283 THR A N 1
ATOM 2191 C CA . THR A 1 283 ? -11.043 11.726 21.707 1.00 92.56 283 THR A CA 1
ATOM 2192 C C . THR A 1 283 ? -10.325 12.419 20.556 1.00 92.56 283 THR A C 1
ATOM 2194 O O . THR A 1 283 ? -11.001 12.894 19.663 1.00 92.56 283 THR A O 1
ATOM 2197 N N . GLU A 1 284 ? -8.992 12.483 20.590 1.00 89.56 284 GLU A N 1
ATOM 2198 C CA . GLU A 1 284 ? -8.159 13.166 19.587 1.00 89.56 284 GLU A CA 1
ATOM 2199 C C . GLU A 1 284 ? -7.107 12.222 18.979 1.00 89.56 284 GLU A C 1
ATOM 2201 O O . GLU A 1 284 ? -6.224 12.656 18.255 1.00 89.56 284 GLU A O 1
ATOM 2206 N N . GLN A 1 285 ? -7.104 10.939 19.357 1.00 92.50 285 GLN A N 1
ATOM 2207 C CA . GLN A 1 285 ? -6.076 9.962 18.957 1.00 92.50 285 GLN A CA 1
ATOM 2208 C C . GLN A 1 285 ? -6.674 8.667 18.394 1.00 92.50 285 GLN A C 1
ATOM 2210 O O . GLN A 1 285 ? -5.955 7.676 18.214 1.00 92.50 285 GLN A O 1
ATOM 2215 N N . HIS A 1 286 ? -7.989 8.618 18.187 1.00 93.62 286 HIS A N 1
ATOM 2216 C CA . HIS A 1 286 ? -8.627 7.473 17.546 1.00 93.62 286 HIS A CA 1
ATOM 2217 C C . HIS A 1 286 ? -8.375 7.489 16.030 1.00 93.62 286 HIS A C 1
ATOM 2219 O O . HIS A 1 286 ? -8.005 8.526 15.492 1.00 93.62 286 HIS A O 1
ATOM 2225 N N . PRO A 1 287 ? -8.557 6.355 15.334 1.00 94.50 287 PRO A N 1
ATOM 2226 C CA . PRO A 1 287 ? -8.502 6.339 13.880 1.00 94.50 287 PRO A CA 1
ATOM 2227 C C . PRO A 1 287 ? -9.638 7.159 13.263 1.00 94.50 287 PRO A C 1
ATOM 2229 O O . PRO A 1 287 ? -10.765 7.060 13.752 1.00 94.50 287 PRO A O 1
ATOM 2232 N N . ASP A 1 288 ? -9.359 7.878 12.178 1.00 90.94 288 ASP A N 1
ATOM 2233 C CA . ASP A 1 288 ? -10.356 8.690 11.452 1.00 90.94 288 ASP A CA 1
ATOM 2234 C C . ASP A 1 288 ? -11.130 7.870 10.423 1.00 90.94 288 ASP A C 1
ATOM 2236 O O . ASP A 1 288 ? -12.320 8.071 10.184 1.00 90.94 288 ASP A O 1
ATOM 2240 N N . SER A 1 289 ? -10.463 6.895 9.809 1.00 93.81 289 SER A N 1
ATOM 2241 C CA . SER A 1 289 ? -11.091 6.035 8.816 1.00 93.81 289 SER A CA 1
ATOM 2242 C C . SER A 1 289 ? -10.492 4.639 8.786 1.00 93.81 289 SER A C 1
ATOM 2244 O O . SER A 1 289 ? -9.357 4.400 9.207 1.00 93.81 289 SER A O 1
ATOM 2246 N N . LEU A 1 290 ? -11.295 3.686 8.322 1.00 96.00 290 LEU A N 1
ATOM 2247 C CA . LEU A 1 290 ? -10.907 2.304 8.105 1.00 96.00 290 LEU A CA 1
ATOM 2248 C C . LEU A 1 290 ? -11.318 1.873 6.703 1.00 96.00 290 LEU A C 1
ATOM 2250 O O . LEU A 1 290 ? -12.432 2.149 6.269 1.00 96.00 290 LEU A O 1
ATOM 2254 N N . ILE A 1 291 ? -10.443 1.125 6.038 1.00 96.94 291 ILE A N 1
ATOM 2255 C CA . ILE A 1 291 ? -10.681 0.508 4.735 1.00 96.94 291 ILE A CA 1
ATOM 2256 C C . ILE A 1 291 ? -10.614 -1.011 4.893 1.00 96.94 291 ILE A C 1
ATOM 2258 O O . ILE A 1 291 ? -9.604 -1.570 5.334 1.00 96.94 291 ILE A O 1
ATOM 2262 N N . PHE A 1 292 ? -11.691 -1.691 4.509 1.00 96.19 292 PHE A N 1
ATOM 2263 C CA . PHE A 1 292 ? -11.861 -3.136 4.691 1.00 96.19 292 PHE A CA 1
ATOM 2264 C C . PHE A 1 292 ? -11.532 -3.963 3.446 1.00 96.19 292 PHE A C 1
ATOM 2266 O O . PHE A 1 292 ? -11.430 -5.190 3.533 1.00 96.19 292 PHE A O 1
ATOM 2273 N N . GLY A 1 293 ? -11.374 -3.321 2.290 1.00 95.75 293 GLY A N 1
ATOM 2274 C CA . GLY A 1 293 ? -11.071 -4.009 1.046 1.00 95.75 293 GLY A CA 1
ATOM 2275 C C . GLY A 1 293 ? -11.152 -3.112 -0.180 1.00 95.75 293 GLY A C 1
ATOM 2276 O O . GLY A 1 293 ? -11.260 -1.894 -0.084 1.00 95.75 293 GLY A O 1
ATOM 2277 N N . LEU A 1 294 ? -11.096 -3.760 -1.338 1.00 96.38 294 LEU A N 1
ATOM 2278 C CA . LEU A 1 294 ? -11.159 -3.148 -2.660 1.00 96.38 294 LEU A CA 1
ATOM 2279 C C . LEU A 1 294 ? -12.239 -3.839 -3.491 1.00 96.38 294 LEU A C 1
ATOM 2281 O O . LEU A 1 294 ? -12.586 -4.999 -3.238 1.00 96.38 294 LEU A O 1
ATOM 2285 N N . GLU A 1 295 ? -12.720 -3.162 -4.530 1.00 95.56 295 GLU A N 1
ATOM 2286 C CA . GLU A 1 295 ? -13.505 -3.799 -5.585 1.00 95.56 295 GLU A CA 1
ATOM 2287 C C . GLU A 1 295 ? -12.763 -5.017 -6.138 1.00 95.56 295 GLU A C 1
ATOM 2289 O O . GLU A 1 295 ? -11.581 -4.954 -6.475 1.00 95.56 295 GLU A O 1
ATOM 2294 N N . LYS A 1 296 ? -13.459 -6.147 -6.284 1.00 93.44 296 LYS A N 1
ATOM 2295 C CA . LYS A 1 296 ? -12.832 -7.412 -6.697 1.00 93.44 296 LYS A CA 1
ATOM 2296 C C . LYS A 1 296 ? -12.110 -7.315 -8.048 1.00 93.44 296 LYS A C 1
ATOM 2298 O O . LYS A 1 296 ? -11.137 -8.032 -8.277 1.00 93.44 296 LYS A O 1
ATOM 2303 N N . ASP A 1 297 ? -12.590 -6.470 -8.952 1.00 92.50 297 ASP A N 1
ATOM 2304 C CA . ASP A 1 297 ? -12.058 -6.281 -10.297 1.00 92.50 297 ASP A CA 1
ATOM 2305 C C . ASP A 1 297 ? -11.403 -4.911 -10.511 1.00 92.50 297 ASP A C 1
ATOM 2307 O O . ASP A 1 297 ? -11.189 -4.524 -11.660 1.00 92.50 297 ASP A O 1
ATOM 2311 N N . TRP A 1 298 ? -10.961 -4.233 -9.441 1.00 94.12 298 TRP A N 1
ATOM 2312 C CA . TRP A 1 298 ? -10.308 -2.919 -9.519 1.00 94.12 298 TRP A CA 1
ATOM 2313 C C . TRP A 1 298 ? -9.172 -2.860 -10.556 1.00 94.12 298 TRP A C 1
ATOM 2315 O O . TRP A 1 298 ? -9.031 -1.879 -11.279 1.00 94.12 298 TRP A O 1
ATOM 2325 N N . ARG A 1 299 ? -8.389 -3.942 -10.716 1.00 90.00 299 ARG A N 1
ATOM 2326 C CA . ARG A 1 299 ? -7.316 -4.064 -11.730 1.00 90.00 299 ARG A CA 1
ATOM 2327 C C . ARG A 1 299 ? -7.808 -3.960 -13.172 1.00 90.00 299 ARG A C 1
ATOM 2329 O O . ARG A 1 299 ? -7.043 -3.590 -14.066 1.00 90.00 299 ARG A O 1
ATOM 2336 N N . LYS A 1 300 ? -9.062 -4.327 -13.420 1.00 89.06 300 LYS A N 1
ATOM 2337 C CA . LYS A 1 300 ? -9.735 -4.170 -14.706 1.00 89.06 300 LYS A CA 1
ATOM 2338 C C . LYS A 1 300 ? -10.403 -2.800 -14.780 1.00 89.06 300 LYS A C 1
ATOM 2340 O O . LYS A 1 300 ? -10.154 -2.109 -15.766 1.00 89.06 300 LYS A O 1
ATOM 2345 N N . SER A 1 301 ? -11.170 -2.418 -13.760 1.00 90.56 301 SER A N 1
ATOM 2346 C CA . SER A 1 301 ? -11.946 -1.170 -13.710 1.00 90.56 301 SER A CA 1
ATOM 2347 C C . SER A 1 301 ? -11.060 0.060 -13.853 1.00 90.56 301 SER A C 1
ATOM 2349 O O . SER A 1 301 ? -11.371 0.955 -14.629 1.00 90.56 301 SER A O 1
ATOM 2351 N N . ILE A 1 302 ? -9.877 0.053 -13.232 1.00 90.31 302 ILE A N 1
ATOM 2352 C CA . ILE A 1 302 ? -8.890 1.136 -13.314 1.00 90.31 302 ILE A CA 1
ATOM 2353 C C . ILE A 1 302 ? -8.626 1.600 -14.747 1.00 90.31 302 ILE A C 1
ATOM 2355 O O . ILE A 1 302 ? -8.530 2.795 -14.995 1.00 90.31 302 ILE A O 1
ATOM 2359 N N . TYR A 1 303 ? -8.625 0.694 -15.730 1.00 86.12 303 TYR A N 1
ATOM 2360 C CA . TYR A 1 303 ? -8.411 1.047 -17.134 1.00 86.12 303 TYR A CA 1
ATOM 2361 C C . TYR A 1 303 ? -9.457 1.964 -17.746 1.00 86.12 303 TYR A C 1
ATOM 2363 O O . TYR A 1 303 ? -9.134 2.712 -18.675 1.00 86.12 303 TYR A O 1
ATOM 2371 N N . GLU A 1 304 ? -10.690 1.870 -17.272 1.00 87.94 304 GLU A N 1
ATOM 2372 C CA . GLU A 1 304 ? -11.825 2.639 -17.773 1.00 87.94 304 GLU A CA 1
ATOM 2373 C C . GLU A 1 304 ? -11.651 4.124 -17.421 1.00 87.94 304 GLU A C 1
ATOM 2375 O O . GLU A 1 304 ? -12.049 5.002 -18.185 1.00 87.94 304 GLU A O 1
ATOM 2380 N N . TYR A 1 305 ? -10.890 4.407 -16.360 1.00 86.44 305 TYR A N 1
ATOM 2381 C CA . TYR A 1 305 ? -10.642 5.746 -15.837 1.00 86.44 305 TYR A CA 1
ATOM 2382 C C . TYR A 1 305 ? -9.365 6.407 -16.366 1.00 86.44 305 TYR A C 1
ATOM 2384 O O . TYR A 1 305 ? -9.073 7.549 -16.006 1.00 86.44 305 TYR A O 1
ATOM 2392 N N . LYS A 1 306 ? -8.622 5.766 -17.282 1.00 87.19 306 LYS A N 1
ATOM 2393 C CA . LYS A 1 306 ? -7.352 6.306 -17.820 1.00 87.19 306 LYS A CA 1
ATOM 2394 C C . LYS A 1 306 ? -7.479 7.669 -18.513 1.00 87.19 306 LYS A C 1
ATOM 2396 O O . LYS A 1 306 ? -6.481 8.359 -18.703 1.00 87.19 306 LYS A O 1
ATOM 2401 N N . ASN A 1 307 ? -8.693 8.023 -18.934 1.00 87.31 307 ASN A N 1
ATOM 2402 C CA . ASN A 1 307 ? -8.999 9.281 -19.614 1.00 87.31 307 ASN A CA 1
ATOM 2403 C C . ASN A 1 307 ? -9.612 10.340 -18.679 1.00 87.31 307 ASN A C 1
ATOM 2405 O O . ASN A 1 307 ? -9.889 11.444 -19.137 1.00 87.31 307 ASN A O 1
ATOM 2409 N N . THR A 1 308 ? -9.803 10.021 -17.398 1.00 89.25 308 THR A N 1
ATOM 2410 C CA . THR A 1 308 ? -10.305 10.940 -16.363 1.00 89.25 308 THR A CA 1
ATOM 2411 C C . THR A 1 308 ? -9.148 11.611 -15.621 1.00 89.25 308 THR A C 1
ATOM 2413 O O . THR A 1 308 ? -7.979 11.311 -15.885 1.00 89.25 308 THR A O 1
ATOM 2416 N N . ASP A 1 309 ? -9.452 12.483 -14.661 1.00 85.88 309 ASP A N 1
ATOM 2417 C CA . ASP A 1 309 ? -8.438 13.143 -13.831 1.00 85.88 309 ASP A CA 1
ATOM 2418 C C . ASP A 1 309 ? -7.673 12.175 -12.918 1.00 85.88 309 ASP A C 1
ATOM 2420 O O . ASP A 1 309 ? -6.545 12.470 -12.528 1.00 85.88 309 ASP A O 1
ATOM 2424 N N . MET A 1 310 ? -8.174 10.949 -12.710 1.00 86.06 310 MET A N 1
ATOM 2425 C CA . MET A 1 310 ? -7.432 9.882 -12.022 1.00 86.06 310 MET A CA 1
ATOM 2426 C C . MET A 1 310 ? -6.095 9.548 -12.705 1.00 86.06 310 MET A C 1
ATOM 2428 O O . MET A 1 310 ? -5.178 9.031 -12.069 1.00 86.06 310 MET A O 1
ATOM 2432 N N . LYS A 1 311 ? -5.929 9.868 -13.997 1.00 85.06 311 LYS A N 1
ATOM 2433 C CA . LYS A 1 311 ? -4.635 9.761 -14.704 1.00 85.06 311 LYS A CA 1
ATOM 2434 C C . LYS A 1 311 ? -3.520 10.592 -14.084 1.00 85.06 311 LYS A C 1
ATOM 2436 O O . LYS A 1 311 ? -2.357 10.303 -14.348 1.00 85.06 311 LYS A O 1
ATOM 2441 N N . LEU A 1 312 ? -3.873 11.604 -13.297 1.00 84.50 312 LEU A N 1
ATOM 2442 C CA . LEU A 1 312 ? -2.921 12.444 -12.593 1.00 84.50 312 LEU A CA 1
ATOM 2443 C C . LEU A 1 312 ? -2.456 11.824 -11.275 1.00 84.50 312 LEU A C 1
ATOM 2445 O O . LEU A 1 312 ? -1.481 12.322 -10.743 1.00 84.50 312 LEU A O 1
ATOM 2449 N N . GLU A 1 313 ? -3.105 10.765 -10.775 1.00 86.00 313 GLU A N 1
ATOM 2450 C CA . GLU A 1 313 ? -2.800 10.116 -9.484 1.00 86.00 313 GLU A CA 1
ATOM 2451 C C . GLU A 1 313 ? -2.322 8.659 -9.640 1.00 86.00 313 GLU A C 1
ATOM 2453 O O . GLU A 1 313 ? -1.683 8.082 -8.755 1.00 86.00 313 GLU A O 1
ATOM 2458 N N . ILE A 1 314 ? -2.628 8.035 -10.782 1.00 90.81 314 ILE A N 1
ATOM 2459 C CA . ILE A 1 314 ? -2.422 6.604 -11.019 1.00 90.81 314 ILE A CA 1
ATOM 2460 C C . ILE A 1 314 ? -1.303 6.364 -12.027 1.00 90.81 314 ILE A C 1
ATOM 2462 O O . ILE A 1 314 ? -1.330 6.828 -13.171 1.00 90.81 314 ILE A O 1
ATOM 2466 N N . ASN A 1 315 ? -0.360 5.499 -11.654 1.00 93.25 315 ASN A N 1
ATOM 2467 C CA . ASN A 1 315 ? 0.674 5.033 -12.565 1.00 93.25 315 ASN A CA 1
ATOM 2468 C C . ASN A 1 315 ? 0.152 3.933 -13.513 1.00 93.25 315 ASN A C 1
ATOM 2470 O O . ASN A 1 315 ? 0.453 2.746 -13.371 1.00 93.25 315 ASN A O 1
ATOM 2474 N N . TYR A 1 316 ? -0.607 4.340 -14.534 1.00 93.12 316 TYR A N 1
ATOM 2475 C CA . TYR A 1 316 ? -1.200 3.459 -15.555 1.00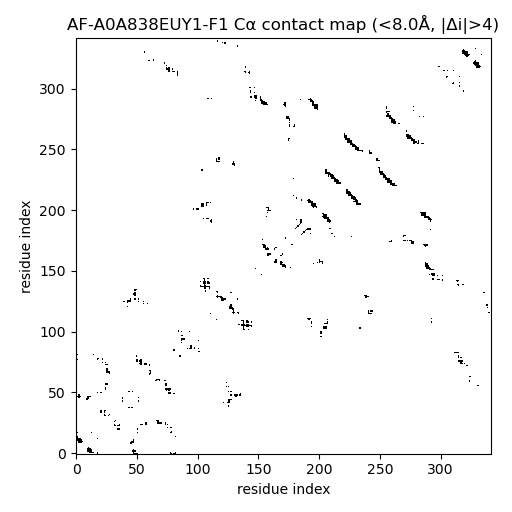 93.12 316 TYR A CA 1
ATOM 2476 C C . TYR A 1 316 ? -0.202 2.582 -16.332 1.00 93.12 316 TYR A C 1
ATOM 2478 O O . TYR A 1 316 ? -0.608 1.644 -17.025 1.00 93.12 316 TYR A O 1
ATOM 2486 N N . GLN A 1 317 ? 1.097 2.876 -16.244 1.00 94.25 317 GLN A N 1
ATOM 2487 C CA . GLN A 1 317 ? 2.142 2.083 -16.889 1.00 94.25 317 GLN A CA 1
ATOM 2488 C C . GLN A 1 317 ? 2.361 0.742 -16.175 1.00 94.25 317 GLN A C 1
ATOM 2490 O O . GLN A 1 317 ? 2.681 -0.241 -16.838 1.00 94.25 317 GLN A O 1
ATOM 2495 N N . LEU A 1 318 ? 2.110 0.665 -14.860 1.00 94.50 318 LEU A N 1
ATOM 2496 C CA . LEU A 1 318 ? 2.235 -0.579 -14.093 1.00 94.50 318 LEU A CA 1
ATOM 2497 C C . LEU A 1 318 ? 1.174 -1.603 -14.505 1.00 94.50 318 LEU A C 1
ATOM 2499 O O . LEU A 1 318 ? 1.470 -2.760 -14.783 1.00 94.50 318 LEU A O 1
ATOM 2503 N N . ILE A 1 319 ? -0.073 -1.169 -14.631 1.00 92.50 319 ILE A N 1
ATOM 2504 C CA . ILE A 1 319 ? -1.191 -2.052 -14.985 1.00 92.50 319 ILE A CA 1
ATOM 2505 C C . ILE A 1 319 ? -1.224 -2.441 -16.471 1.00 92.50 319 ILE A C 1
ATOM 2507 O O . ILE A 1 319 ? -2.095 -3.213 -16.880 1.00 92.50 319 ILE A O 1
ATOM 2511 N N . LYS A 1 320 ? -0.310 -1.898 -17.297 1.00 91.06 320 LYS A N 1
ATOM 2512 C CA . LYS A 1 320 ? -0.389 -1.910 -18.769 1.00 91.06 320 LYS A CA 1
ATOM 2513 C C . LYS A 1 320 ? -0.737 -3.280 -19.330 1.00 91.06 320 LYS A C 1
ATOM 2515 O O . LYS A 1 320 ? -0.039 -4.257 -19.073 1.00 91.06 320 LYS A O 1
ATOM 2520 N N . LYS A 1 321 ? -1.779 -3.335 -20.166 1.00 92.38 321 LYS A N 1
ATOM 2521 C CA . LYS A 1 321 ? -2.095 -4.534 -20.947 1.00 92.38 321 LYS A CA 1
ATOM 2522 C C . LYS A 1 321 ? -1.152 -4.645 -22.139 1.00 92.38 321 LYS A C 1
ATOM 2524 O O . LYS A 1 321 ? -1.194 -3.808 -23.040 1.00 92.38 321 LYS A O 1
ATOM 2529 N N . VAL A 1 322 ? -0.332 -5.688 -22.154 1.00 89.31 322 VAL A N 1
ATOM 2530 C CA . VAL A 1 322 ? 0.580 -6.006 -23.259 1.00 89.31 322 VAL A CA 1
ATOM 2531 C C . VAL A 1 322 ? 0.275 -7.420 -23.738 1.00 89.31 322 VAL A C 1
ATOM 2533 O O . VAL A 1 322 ? 0.040 -8.318 -22.932 1.00 89.31 322 VAL A O 1
ATOM 2536 N N . ASN A 1 323 ? 0.227 -7.620 -25.053 1.00 90.62 323 ASN A N 1
ATOM 2537 C CA . ASN A 1 323 ? 0.188 -8.961 -25.625 1.00 90.62 323 ASN A CA 1
ATOM 2538 C C . ASN A 1 323 ? 1.635 -9.441 -25.765 1.00 90.62 323 ASN A C 1
ATOM 2540 O O . ASN A 1 323 ? 2.413 -8.753 -26.404 1.00 90.62 323 ASN A O 1
ATOM 2544 N N . LEU A 1 324 ? 2.024 -10.562 -25.163 1.00 87.38 324 LEU A N 1
ATOM 2545 C CA . LEU A 1 324 ? 3.393 -11.103 -25.247 1.00 87.38 324 LEU A CA 1
ATOM 2546 C C . LEU A 1 324 ? 3.400 -12.499 -25.891 1.00 87.38 324 LEU A C 1
ATOM 2548 O O . LEU A 1 324 ? 4.096 -13.399 -25.435 1.00 87.38 324 LEU A O 1
ATOM 2552 N N . GLY A 1 325 ? 2.563 -12.705 -26.915 1.00 81.69 325 GLY A N 1
ATOM 2553 C CA . GLY A 1 325 ? 2.466 -13.985 -27.631 1.00 81.69 325 GLY A CA 1
ATOM 2554 C C . GLY A 1 325 ? 1.481 -14.991 -27.023 1.00 81.69 325 GLY A C 1
ATOM 2555 O O . GLY A 1 325 ? 1.566 -16.181 -27.301 1.00 81.69 325 GLY A O 1
ATOM 2556 N N . GLY A 1 326 ? 0.531 -14.531 -26.204 1.00 85.44 326 GLY A N 1
ATOM 2557 C CA . GLY A 1 326 ? -0.454 -15.392 -25.529 1.00 85.44 326 GLY A CA 1
ATOM 2558 C C . GLY A 1 326 ? -1.726 -14.659 -25.101 1.00 85.44 326 GLY A C 1
ATOM 2559 O O . GLY A 1 326 ? -2.374 -15.062 -24.138 1.00 85.44 326 GLY A O 1
ATOM 2560 N N . GLY A 1 327 ? -2.049 -13.552 -25.776 1.00 91.25 327 GLY A N 1
ATOM 2561 C CA . GLY A 1 327 ? -3.142 -12.654 -25.409 1.00 91.25 327 GLY A CA 1
ATOM 2562 C C . GLY A 1 327 ? -2.692 -11.496 -24.517 1.00 91.25 327 GLY A C 1
ATOM 2563 O O . GLY A 1 327 ? -1.552 -11.440 -24.054 1.00 91.25 327 GLY A O 1
ATOM 2564 N N . TYR A 1 328 ? -3.595 -10.537 -24.312 1.00 91.94 328 TYR A N 1
ATOM 2565 C CA . TYR A 1 328 ? -3.337 -9.352 -23.497 1.00 91.94 328 TYR A CA 1
ATOM 2566 C C . TYR A 1 328 ? -3.327 -9.694 -22.009 1.00 91.94 328 TYR A C 1
ATOM 2568 O O . TYR A 1 328 ? -4.302 -10.234 -21.488 1.00 91.94 328 TYR A O 1
ATOM 2576 N N . LYS A 1 329 ? -2.255 -9.306 -21.318 1.00 92.12 329 LYS A N 1
ATOM 2577 C CA . LYS A 1 329 ? -2.097 -9.486 -19.872 1.00 92.12 329 LYS A CA 1
ATOM 2578 C C . LYS A 1 329 ? -1.653 -8.192 -19.206 1.00 92.12 329 LYS A C 1
ATOM 2580 O O . LYS A 1 329 ? -0.964 -7.390 -19.834 1.00 92.12 329 LYS A O 1
ATOM 2585 N N . ILE A 1 330 ? -2.044 -8.000 -17.949 1.00 93.75 330 ILE A N 1
ATOM 2586 C CA . ILE A 1 330 ? -1.574 -6.890 -17.112 1.00 93.75 330 ILE A CA 1
ATOM 2587 C C . ILE A 1 330 ? -0.113 -7.176 -16.760 1.00 93.75 330 ILE A C 1
ATOM 2589 O O . ILE A 1 330 ? 0.201 -8.175 -16.118 1.00 93.75 330 ILE A O 1
ATOM 2593 N N . ILE A 1 331 ? 0.794 -6.322 -17.225 1.00 94.56 331 ILE A N 1
ATOM 2594 C CA . ILE A 1 331 ? 2.220 -6.649 -17.258 1.00 94.56 331 ILE A CA 1
ATOM 2595 C C . ILE A 1 331 ? 2.842 -6.772 -15.855 1.00 94.56 331 ILE A C 1
ATOM 2597 O O . ILE A 1 331 ? 3.665 -7.656 -15.630 1.00 94.56 331 ILE A O 1
ATOM 2601 N N . VAL A 1 332 ? 2.397 -5.975 -14.879 1.00 96.19 332 VAL A N 1
ATOM 2602 C CA . VAL A 1 332 ? 2.816 -6.129 -13.474 1.00 96.19 332 VAL A CA 1
ATOM 2603 C C . VAL A 1 332 ? 2.376 -7.448 -12.849 1.00 96.19 332 VAL A C 1
ATOM 2605 O O . VAL A 1 332 ? 3.126 -7.996 -12.050 1.00 96.19 332 VAL A O 1
ATOM 2608 N N . ASP A 1 333 ? 1.234 -8.013 -13.247 1.00 95.62 333 ASP A N 1
ATOM 2609 C CA . ASP A 1 333 ? 0.792 -9.307 -12.721 1.00 95.62 333 ASP A CA 1
ATOM 2610 C C . ASP A 1 333 ? 1.693 -10.433 -13.213 1.00 95.62 333 ASP A C 1
ATOM 2612 O O . ASP A 1 333 ? 1.979 -11.356 -12.459 1.00 95.62 333 ASP A O 1
ATOM 2616 N N . GLU A 1 334 ? 2.230 -10.331 -14.430 1.00 96.19 334 GLU A N 1
ATOM 2617 C CA . GLU A 1 334 ? 3.217 -11.292 -14.924 1.00 96.19 334 GLU A CA 1
ATOM 2618 C C . GLU A 1 334 ? 4.550 -11.190 -14.157 1.00 96.19 334 GLU A C 1
ATOM 2620 O O . GLU A 1 334 ? 5.163 -12.222 -13.870 1.00 96.19 334 GLU A O 1
ATOM 2625 N N . LEU A 1 335 ? 4.981 -9.981 -13.767 1.00 97.69 335 LEU A N 1
ATOM 2626 C CA . LEU A 1 335 ? 6.158 -9.800 -12.906 1.00 97.69 335 LEU A CA 1
ATOM 2627 C C . LEU A 1 335 ? 5.917 -10.374 -11.509 1.00 97.69 335 LEU A C 1
ATOM 2629 O O . LEU A 1 335 ? 6.727 -11.161 -11.023 1.00 97.69 335 LEU A O 1
ATOM 2633 N N . LEU A 1 336 ? 4.810 -9.993 -10.865 1.00 97.62 336 LEU A N 1
ATOM 2634 C CA . LEU A 1 336 ? 4.464 -10.453 -9.521 1.00 97.62 336 LEU A CA 1
ATOM 2635 C C . LEU A 1 336 ? 4.275 -11.967 -9.506 1.00 97.62 336 LEU A C 1
ATOM 2637 O O . LEU A 1 336 ? 4.777 -12.633 -8.610 1.00 97.62 336 LEU A O 1
ATOM 2641 N N . LYS A 1 337 ? 3.656 -12.538 -10.541 1.00 96.88 337 LYS A N 1
ATOM 2642 C CA . LYS A 1 337 ? 3.572 -13.984 -10.728 1.00 96.88 337 LYS A CA 1
ATOM 2643 C C . LYS A 1 337 ? 4.963 -14.617 -10.773 1.00 96.88 337 LYS A C 1
ATOM 2645 O O . LYS A 1 337 ? 5.218 -15.516 -9.985 1.00 96.88 337 LYS A O 1
ATOM 2650 N N . LYS A 1 338 ? 5.886 -14.129 -11.610 1.00 96.88 338 LYS A N 1
ATOM 2651 C CA . LYS A 1 338 ? 7.282 -14.620 -11.642 1.00 96.88 338 LYS A CA 1
ATOM 2652 C C . LYS A 1 338 ? 7.999 -14.446 -10.297 1.00 96.88 338 LYS A C 1
ATOM 2654 O O . LYS A 1 338 ? 8.829 -15.275 -9.940 1.00 96.88 338 LYS A O 1
ATOM 2659 N N . TYR A 1 339 ? 7.691 -13.385 -9.551 1.00 97.75 339 TYR A N 1
ATOM 2660 C CA . TYR A 1 339 ? 8.299 -13.135 -8.249 1.00 97.75 339 TYR A CA 1
ATOM 2661 C C . TYR A 1 339 ? 7.725 -14.015 -7.138 1.00 97.75 339 TYR A C 1
ATOM 2663 O O . TYR A 1 339 ? 8.478 -14.463 -6.288 1.00 97.75 339 TYR A O 1
ATOM 2671 N N . TYR A 1 340 ? 6.426 -14.290 -7.102 1.00 96.88 340 TYR A N 1
ATOM 2672 C CA . TYR A 1 340 ? 5.817 -15.088 -6.032 1.00 96.88 340 TYR A CA 1
ATOM 2673 C C . TYR A 1 340 ? 5.772 -16.581 -6.348 1.00 96.88 340 TYR A C 1
ATOM 2675 O O . TYR A 1 340 ? 5.698 -17.393 -5.431 1.00 96.88 340 TYR A O 1
ATOM 2683 N N . GLN A 1 341 ? 5.885 -16.961 -7.620 1.00 92.62 341 GLN A N 1
ATOM 2684 C CA . GLN A 1 341 ? 6.078 -18.352 -8.000 1.00 92.62 341 GLN A CA 1
ATOM 2685 C C . GLN A 1 341 ? 7.506 -18.783 -7.650 1.00 92.62 341 GLN A C 1
ATOM 2687 O O . GLN A 1 341 ? 8.485 -18.217 -8.137 1.00 92.62 341 GLN A O 1
ATOM 2692 N N . ASN A 1 342 ? 7.594 -19.753 -6.745 1.00 58.91 342 ASN A N 1
ATOM 2693 C CA . ASN A 1 342 ? 8.719 -20.655 -6.523 1.00 58.91 342 ASN A CA 1
ATOM 2694 C C . ASN A 1 342 ? 8.129 -22.050 -6.380 1.00 58.91 342 ASN A C 1
ATOM 2696 O O . ASN A 1 342 ? 7.278 -22.204 -5.473 1.00 58.91 342 ASN A O 1
#

Nearest PDB structures (foldseek):
  3tw5-assembly2_B  TM=5.711E-01  e=1.356E-08  Phytophthora sojae
  7ahi-assembly1_5G  TM=4.785E-01  e=3.505E+00  Salmonella enterica subsp. enterica serovar Typhimurium str. LT2
  3ub1-assembly1_A  TM=3.470E-01  e=1.914E+00  Clostridium perfringens

Radius of gyration: 22.83 Å; Cα contacts (8 Å, |Δi|>4): 602; chains: 1; bounding box: 56×45×68 Å

Sequence (342 aa):
ALGWDDQKSRKTYSAEEAAQFDNCISVTTAACKKLMQGHLKNNGAALSPMMKFDLWVKKQVDAAYAEGSAVSMYSRATQNELKIHYIADSSHRHYEASGFAGKCTGWSLSNMDFAEPTSTKNIDGISFSPADIKGILAAIYNGAQFFVPDDMVLGNAFRSYAPDNSPEFKADPLPHDLINAFEKHIKKEKKIIV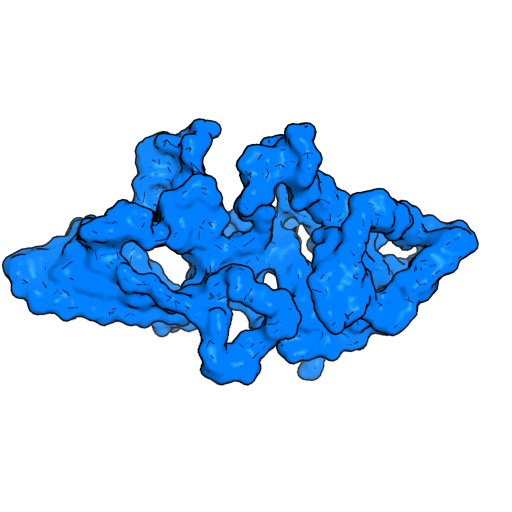ADMDPTEGVWNHPVHAYSVKLEAAKGNKVKGSITINYAKDEVVIDEVFTTNKARPDLTERTLNFELTVPAGWDKKVSSVKASKWLGDSTEQHPDSLIFGLEKDWRKSIYEYKNTDMKLEINYQLIKKVNLGGGYKIIVDELLKKYYQN

Mean predicted aligned error: 5.07 Å

Secondary structure (DSSP, 8-state):
-----BTTTBPPPPHHHHHHHHHHHS--SHHHHHHHHHHTGGGGTTS-HHHHHHHHHHHHHHHHH-TT--GGGS--HHHHHHHHH-TTSTTSTTGGGTTT-S-HHHHHHHHHH-PPP-S-EEETTEEE-HHHHHHHHHHHHHHHGGG--GGGEEE----SSTTTTSGGGG-PPPHHHHHHHHIIIIIIT---EEEE---SSS--EEEEEEEEEEEPPPBTTEEEEEEEEEEE-S-S-TT--GGG-TT-TTEEEEEEEEEEE--TT--S-GGG-SEEEEEGGGGSSS-SEEE----TTHHHHGGGGTTSGGGGT--TTTT-EEESSSSEEEHHHHHHHHHH--

Solvent-accessible surface area (backbone atoms only — not comparable to full-atom values): 18790 Å² total; per-residue (Å²): 83,43,46,51,75,46,101,79,62,28,40,61,50,51,74,66,58,48,49,53,52,53,62,31,67,58,39,80,48,73,67,31,49,53,50,55,55,59,51,43,48,80,28,24,48,37,49,17,44,31,45,46,48,26,54,50,41,33,53,52,47,33,72,63,66,42,79,65,46,66,64,89,73,50,42,51,34,28,58,45,38,37,75,57,68,58,37,88,42,84,85,38,98,55,29,91,44,46,90,70,67,77,45,44,55,2,43,24,55,34,61,71,83,43,80,82,56,79,56,69,44,74,58,96,72,32,48,42,41,29,37,32,52,52,51,47,40,14,52,55,29,42,44,44,65,84,33,48,47,78,92,33,47,44,45,29,78,47,31,83,50,84,81,43,60,40,79,76,30,63,43,52,53,43,55,51,57,51,51,51,49,43,49,49,38,38,68,69,67,67,37,57,34,31,29,24,63,43,69,50,71,55,84,42,33,26,36,33,71,49,72,49,77,48,74,54,79,66,59,85,49,36,30,45,34,37,40,39,42,31,29,45,58,82,93,55,70,72,73,64,47,55,94,78,40,90,80,39,82,46,54,46,75,49,78,38,36,33,38,37,34,43,51,88,86,62,85,81,54,63,91,61,49,76,47,54,40,57,37,76,71,28,66,72,56,44,48,24,22,36,39,65,56,60,47,94,54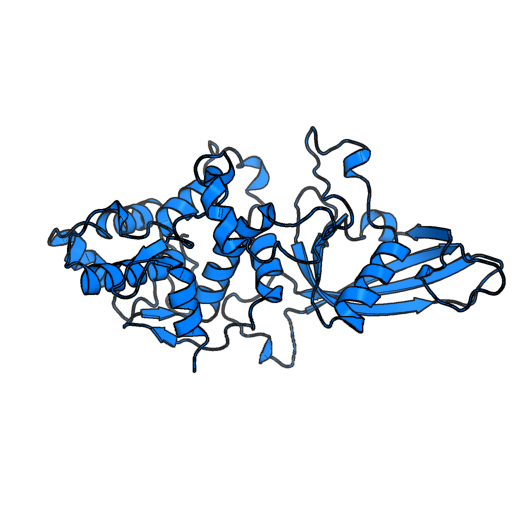,39,90,62,55,55,64,78,41,60,85,46,77,58,49,61,68,32,51,64,43,47,62,34,73,45,64,69,89,81,57,74,37,42,49,47,58,57,51,50,47,62,68,72,59,125

pLDDT: mean 90.85, std 9.33, range [49.19, 98.62]

Foldseek 3Di:
DQADDDPQQADRHDLVRLVLLLVLLQDDDPVSVVVLVVCLVVQNSHDALQSLLQNLQSVLCCLQPNHNPDSVSTFSLSNLCCLQQVLCDPPDPCVVVNVFDDLLQQLQQLVQPDDQQDAWDRDPSHTDASLSVSVLSSQQSLLQVVQFDPVQKDFALAAPDPPSPDVRNQNAQFPLNVVVLCCPQCVPVVGWKWFQQANDNHRRTWTWRDKDKAWDDDDVQKIKIKMKIKTFDPPDDSRDGQVPPPVNPRIDIDMWIKMFRADPVGPPDSVRTPHMHTDDCNNRRPTRMMGRHGDPVSLPVSVVCCVPPSVSRHSCSQQDFHDSPPHTHRSVVVVVCVSPPD